Protein AF-A0A504Z0J6-F1 (afdb_monomer_lite)

Structure (mmCIF, N/CA/C/O backbone):
data_AF-A0A504Z0J6-F1
#
_entry.id   AF-A0A504Z0J6-F1
#
loop_
_atom_site.group_PDB
_atom_site.id
_atom_site.type_symbol
_atom_site.label_atom_id
_atom_site.label_alt_id
_atom_site.label_comp_id
_atom_site.label_asym_id
_atom_site.label_entity_id
_atom_site.label_seq_id
_atom_site.pdbx_PDB_ins_code
_atom_site.Cartn_x
_atom_site.Cartn_y
_atom_site.Cartn_z
_atom_site.occupancy
_atom_site.B_iso_or_equiv
_atom_site.auth_seq_id
_atom_site.auth_comp_id
_atom_site.auth_asym_id
_atom_site.auth_atom_id
_atom_site.pdbx_PDB_model_num
ATOM 1 N N . MET A 1 1 ? -22.110 -7.899 -7.635 1.00 46.94 1 MET A N 1
ATOM 2 C CA . MET A 1 1 ? -21.049 -7.060 -7.043 1.00 46.94 1 MET A CA 1
ATOM 3 C C . MET A 1 1 ? -21.346 -5.559 -7.058 1.00 46.94 1 MET A C 1
ATOM 5 O O . MET A 1 1 ? -21.707 -5.068 -6.002 1.00 46.94 1 MET A O 1
ATOM 9 N N . VAL A 1 2 ? -21.293 -4.821 -8.182 1.00 41.28 2 VAL A N 1
ATOM 10 C CA . VAL A 1 2 ? -21.536 -3.347 -8.177 1.00 41.28 2 VAL A CA 1
ATOM 11 C C . VAL A 1 2 ? -22.907 -2.974 -7.594 1.00 41.28 2 VAL A C 1
ATOM 13 O O . VAL A 1 2 ? -23.000 -2.068 -6.773 1.00 41.28 2 VAL A O 1
ATOM 16 N N . LEU A 1 3 ? -23.959 -3.726 -7.943 1.00 42.34 3 LEU A N 1
ATOM 17 C CA . LEU A 1 3 ? -25.307 -3.515 -7.403 1.00 42.34 3 LEU A CA 1
ATOM 18 C C . LEU A 1 3 ? -25.415 -3.825 -5.898 1.00 42.34 3 LEU A C 1
ATOM 20 O O . LEU A 1 3 ? -26.183 -3.174 -5.202 1.00 42.34 3 LEU A O 1
ATOM 24 N N . GLU A 1 4 ? -24.652 -4.798 -5.393 1.00 43.09 4 GLU A N 1
ATOM 25 C CA . GLU A 1 4 ? -24.681 -5.214 -3.980 1.00 43.09 4 GLU A CA 1
ATOM 26 C C . GLU A 1 4 ? -23.915 -4.235 -3.094 1.00 43.09 4 GLU A C 1
ATOM 28 O O . GLU A 1 4 ? -24.411 -3.872 -2.033 1.00 43.09 4 GLU A O 1
ATOM 33 N N . VAL A 1 5 ? -22.760 -3.742 -3.556 1.00 50.00 5 VAL A N 1
ATOM 34 C CA . VAL A 1 5 ? -22.004 -2.674 -2.880 1.00 50.00 5 VAL A CA 1
ATOM 35 C C . VAL A 1 5 ? -22.817 -1.378 -2.875 1.00 50.00 5 VAL A C 1
ATOM 37 O O . VAL A 1 5 ? -22.894 -0.696 -1.858 1.00 50.00 5 VAL A O 1
ATOM 40 N N . MET A 1 6 ? -23.518 -1.079 -3.972 1.00 52.03 6 MET A N 1
ATOM 41 C CA . MET A 1 6 ? -24.478 0.023 -4.033 1.00 52.03 6 MET A CA 1
ATOM 42 C C . MET A 1 6 ? -25.635 -0.133 -3.043 1.00 52.03 6 MET A C 1
ATOM 44 O O . MET A 1 6 ? -25.993 0.834 -2.371 1.00 52.03 6 MET A O 1
ATOM 48 N N . LEU A 1 7 ? -26.215 -1.334 -2.937 1.00 50.41 7 LEU A N 1
ATOM 49 C CA . LEU A 1 7 ? -27.295 -1.608 -1.992 1.00 50.41 7 LEU A CA 1
ATOM 50 C C . LEU A 1 7 ? -26.805 -1.476 -0.546 1.00 50.41 7 LEU A C 1
ATOM 52 O O . LEU A 1 7 ? -27.519 -0.915 0.275 1.00 50.41 7 LEU A O 1
ATOM 56 N N . LEU A 1 8 ? -25.583 -1.935 -0.255 1.00 53.69 8 LEU A N 1
ATOM 57 C CA . LEU A 1 8 ? -24.919 -1.803 1.043 1.00 53.69 8 LEU A CA 1
ATOM 58 C C . LEU A 1 8 ? -24.626 -0.343 1.398 1.00 53.69 8 LEU A C 1
ATOM 60 O O . LEU A 1 8 ? -24.898 0.058 2.523 1.00 53.69 8 LEU A O 1
ATOM 64 N N . LEU A 1 9 ? -24.163 0.478 0.453 1.00 55.56 9 LEU A N 1
ATOM 65 C CA . LEU A 1 9 ? -23.951 1.914 0.676 1.00 55.56 9 LEU A CA 1
ATOM 66 C C . LEU A 1 9 ? -25.277 2.666 0.892 1.00 55.56 9 LEU A C 1
ATOM 68 O O . LEU A 1 9 ? -25.360 3.537 1.762 1.00 55.56 9 LEU A O 1
ATOM 72 N N . LEU A 1 10 ? -26.339 2.293 0.171 1.00 57.19 10 LEU A N 1
ATOM 73 C CA . LEU A 1 10 ? -27.699 2.805 0.388 1.00 57.19 10 LEU A CA 1
ATOM 74 C C . LEU A 1 10 ? -28.276 2.357 1.740 1.00 57.19 10 LEU A C 1
ATOM 76 O O . LEU A 1 10 ? -28.869 3.168 2.449 1.00 57.19 10 LEU A O 1
ATOM 80 N N . LEU A 1 11 ? -28.069 1.098 2.131 1.00 53.59 11 LEU A N 1
ATOM 81 C CA . LEU A 1 11 ? -28.474 0.559 3.431 1.00 53.59 11 LEU A CA 1
ATOM 82 C C . LEU A 1 11 ? -27.697 1.203 4.579 1.00 53.59 11 LEU A C 1
ATOM 84 O O . LEU A 1 11 ? -28.309 1.561 5.580 1.00 53.59 11 LEU A O 1
ATOM 88 N N . CYS A 1 12 ? -26.391 1.430 4.427 1.00 51.53 12 CYS A N 1
ATOM 89 C CA . CYS A 1 12 ? -25.603 2.210 5.376 1.00 51.53 12 CYS A CA 1
ATOM 90 C C . CYS A 1 12 ? -26.176 3.622 5.503 1.00 51.53 12 CYS A C 1
ATOM 92 O O . CYS A 1 12 ? -26.454 4.056 6.614 1.00 51.53 12 CYS A O 1
ATOM 94 N N . SER A 1 13 ? -26.461 4.302 4.391 1.00 53.94 13 SER A N 1
ATOM 95 C CA . SER A 1 13 ? -27.073 5.640 4.406 1.00 53.94 13 SER A CA 1
ATOM 96 C C . SER A 1 13 ? -28.429 5.657 5.137 1.00 53.94 13 SER A C 1
ATOM 98 O O . SER A 1 13 ? -28.703 6.570 5.913 1.00 53.94 13 SER A O 1
ATOM 100 N N . LEU A 1 14 ? -29.259 4.621 4.959 1.00 51.78 14 LEU A N 1
ATOM 101 C CA . LEU A 1 14 ? -30.553 4.460 5.640 1.00 51.78 14 LEU A CA 1
ATOM 102 C C . LEU A 1 14 ? -30.422 4.105 7.132 1.00 51.78 14 LEU A C 1
ATOM 104 O O . LEU A 1 14 ? -31.222 4.568 7.944 1.00 51.78 14 LEU A O 1
ATOM 108 N N . LEU A 1 15 ? -29.419 3.312 7.513 1.00 50.97 15 LEU A N 1
ATOM 109 C CA . LEU A 1 15 ? -29.117 2.994 8.913 1.00 50.97 15 LEU A CA 1
ATOM 110 C C . LEU A 1 15 ? -28.538 4.213 9.648 1.00 50.97 15 LEU A C 1
ATOM 112 O O . LEU A 1 15 ? -28.916 4.472 10.790 1.00 50.97 15 LEU A O 1
ATOM 116 N N . PHE A 1 16 ? -27.706 5.015 8.977 1.00 51.00 16 PHE A N 1
ATOM 117 C CA . PHE A 1 16 ? -27.170 6.269 9.513 1.00 51.00 16 PHE A CA 1
ATOM 118 C C . PHE A 1 16 ? -28.241 7.359 9.666 1.00 51.00 16 PHE A C 1
ATOM 120 O O . PHE A 1 16 ? -28.148 8.151 10.596 1.00 51.00 16 PHE A O 1
ATOM 127 N N . MET A 1 17 ? -29.302 7.360 8.851 1.00 49.50 17 MET A N 1
ATOM 128 C CA . MET A 1 17 ? -30.451 8.270 9.012 1.00 49.50 17 MET A CA 1
ATOM 129 C C . MET A 1 17 ? -31.256 8.032 10.306 1.00 49.50 17 MET A C 1
ATOM 131 O O . MET A 1 17 ? -31.974 8.930 10.741 1.00 49.50 17 MET A O 1
ATOM 135 N N . ASN A 1 18 ? -31.129 6.857 10.938 1.00 50.69 18 ASN A N 1
ATOM 136 C CA . ASN A 1 18 ? -31.775 6.534 12.220 1.00 50.69 18 ASN A CA 1
ATOM 137 C C . ASN A 1 18 ? -30.865 6.751 13.444 1.00 50.69 18 ASN A C 1
ATOM 139 O O . ASN A 1 18 ? -31.337 6.685 14.580 1.00 50.69 18 ASN A O 1
ATOM 143 N N . GLY A 1 19 ? -29.570 7.005 13.235 1.00 49.62 19 GLY A N 1
ATOM 144 C CA . GLY A 1 19 ? -28.595 7.281 14.288 1.00 49.62 19 GLY A CA 1
ATOM 145 C C . GLY A 1 19 ? -28.264 8.769 14.358 1.00 49.62 19 GLY A C 1
ATOM 146 O O . GLY A 1 19 ? -28.179 9.446 13.342 1.00 49.62 19 GLY A O 1
ATOM 147 N N . ASN A 1 20 ? -28.049 9.293 15.562 1.00 47.31 20 ASN A N 1
ATOM 148 C CA . ASN A 1 20 ? -27.801 10.714 15.834 1.00 47.31 20 ASN A CA 1
ATOM 149 C C . ASN A 1 20 ? -26.385 11.184 15.400 1.00 47.31 20 ASN A C 1
ATOM 151 O O . ASN A 1 20 ? -25.705 11.888 16.146 1.00 47.31 20 ASN A O 1
ATOM 155 N N . LEU A 1 21 ? -25.901 10.745 14.231 1.00 49.28 21 LEU A N 1
ATOM 156 C CA . LEU A 1 21 ? -24.624 11.152 13.645 1.00 49.28 21 LEU A CA 1
ATOM 157 C C . LEU A 1 21 ? -24.851 12.294 12.644 1.00 49.28 21 LEU A C 1
ATOM 159 O O . LEU A 1 21 ? -25.801 12.285 11.865 1.00 49.28 21 LEU A O 1
ATOM 163 N N . GLY A 1 22 ? -23.995 13.315 12.724 1.00 51.34 22 GLY A N 1
ATOM 164 C CA . GLY A 1 22 ? -24.209 14.641 12.141 1.00 51.34 22 GLY A CA 1
ATOM 165 C C . GLY A 1 22 ? -24.587 14.651 10.655 1.00 51.34 2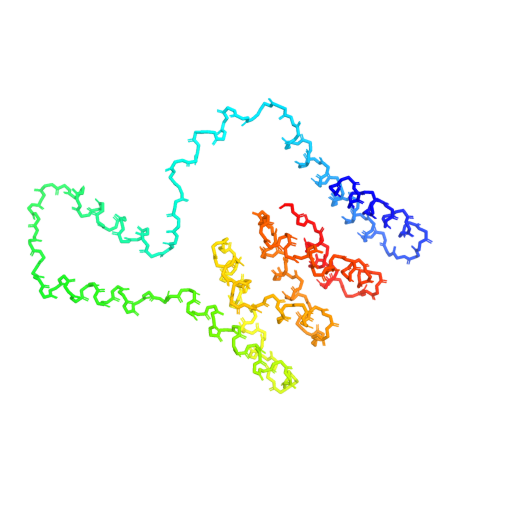2 GLY A C 1
ATOM 166 O O . GLY A 1 22 ? -24.039 13.903 9.847 1.00 51.34 22 GLY A O 1
ATOM 167 N N . ARG A 1 23 ? -25.491 15.576 10.299 1.00 49.53 23 ARG A N 1
ATOM 168 C CA . ARG A 1 23 ? -26.048 15.801 8.947 1.00 49.53 23 ARG A CA 1
ATOM 169 C C . ARG A 1 23 ? -25.007 15.864 7.820 1.00 49.53 23 ARG A C 1
ATOM 171 O O . ARG A 1 23 ? -25.345 15.588 6.674 1.00 49.53 23 ARG A O 1
ATOM 178 N N . GLU A 1 24 ? -23.759 16.201 8.130 1.00 47.31 24 GLU A N 1
ATOM 179 C CA . GLU A 1 24 ? -22.670 16.270 7.153 1.00 47.31 24 GLU A CA 1
ATOM 180 C C . GLU A 1 24 ? -22.235 14.889 6.636 1.00 47.31 24 GLU A C 1
ATOM 182 O O . GLU A 1 24 ? -21.982 14.744 5.443 1.00 47.31 24 GLU A O 1
ATOM 187 N N . ILE A 1 25 ? -22.242 13.847 7.477 1.00 51.97 25 ILE A N 1
ATOM 188 C CA . ILE A 1 25 ? -21.862 12.479 7.068 1.00 51.97 25 ILE A CA 1
ATOM 189 C C . ILE A 1 25 ? -22.911 11.887 6.115 1.00 51.97 25 ILE A C 1
ATOM 191 O O . ILE A 1 25 ? -22.566 11.208 5.147 1.00 51.97 25 ILE A O 1
ATOM 195 N N . ILE A 1 26 ? -24.187 12.206 6.350 1.00 54.16 26 ILE A N 1
ATOM 196 C CA . ILE A 1 26 ? -25.324 11.788 5.516 1.00 54.16 26 ILE A CA 1
ATOM 197 C C . ILE A 1 26 ? -25.245 12.436 4.127 1.00 54.16 26 ILE A C 1
ATOM 199 O O . ILE A 1 26 ? -25.475 11.779 3.114 1.00 54.16 26 ILE A O 1
ATOM 203 N N . LEU A 1 27 ? -24.879 13.719 4.060 1.00 51.41 27 LEU A N 1
ATOM 204 C CA . LEU A 1 27 ? -24.685 14.411 2.786 1.00 51.41 27 LEU A CA 1
ATOM 205 C C . LEU A 1 27 ? -23.524 13.801 1.999 1.00 51.41 27 LEU A C 1
ATOM 207 O O . LEU A 1 27 ? -23.687 13.513 0.817 1.00 51.41 27 LEU A O 1
ATOM 211 N N . VAL A 1 28 ? -22.384 13.543 2.647 1.00 53.16 28 VAL A N 1
ATOM 212 C CA . VAL A 1 28 ? -21.215 12.949 1.980 1.00 53.16 28 VAL A CA 1
ATOM 213 C C . VAL A 1 28 ? -21.541 11.562 1.426 1.00 53.16 28 VAL A C 1
ATOM 215 O O . VAL A 1 28 ? -21.260 11.305 0.260 1.00 53.16 28 VAL A O 1
ATOM 218 N N . THR A 1 29 ? -22.197 10.699 2.206 1.00 54.28 29 THR A N 1
ATOM 219 C CA . THR A 1 29 ? -22.607 9.362 1.737 1.00 54.28 29 THR A CA 1
ATOM 220 C C . THR A 1 29 ? -23.613 9.438 0.590 1.00 54.28 29 THR A C 1
ATOM 222 O O . THR A 1 29 ? -23.411 8.770 -0.422 1.00 54.28 29 THR A O 1
ATOM 225 N N . TYR A 1 30 ? -24.622 10.311 0.676 1.00 54.56 30 TYR A N 1
ATOM 226 C CA . TYR A 1 30 ? -25.619 10.495 -0.383 1.00 54.56 30 TYR A CA 1
ATOM 227 C C . TYR A 1 30 ? -25.001 10.987 -1.702 1.00 54.56 30 TYR A C 1
ATOM 229 O O . TYR A 1 30 ? -25.230 10.384 -2.757 1.00 54.56 30 TYR A O 1
ATOM 237 N N . TYR A 1 31 ? -24.165 12.031 -1.649 1.00 55.50 31 TYR A N 1
ATOM 238 C CA . TYR A 1 31 ? -23.456 12.553 -2.823 1.00 55.50 31 TYR A CA 1
ATOM 239 C C . TYR A 1 31 ? -22.519 11.510 -3.430 1.00 55.50 31 TYR A C 1
ATOM 241 O O . TYR A 1 31 ? -22.452 11.388 -4.653 1.00 55.50 31 TYR A O 1
ATOM 249 N N . PHE A 1 32 ? -21.852 10.717 -2.592 1.00 54.50 32 PHE A N 1
ATOM 250 C CA . PHE A 1 32 ? -20.983 9.642 -3.045 1.00 54.50 32 PHE A CA 1
ATOM 251 C C . PHE A 1 32 ? -21.761 8.553 -3.790 1.00 54.50 32 PHE A C 1
ATOM 253 O O . PHE A 1 32 ? -21.390 8.177 -4.901 1.00 54.50 32 PHE A O 1
ATOM 260 N N . SER A 1 33 ? -22.904 8.118 -3.251 1.00 55.94 33 SER A N 1
ATOM 261 C CA . SER A 1 33 ? -23.781 7.167 -3.942 1.00 55.94 33 SER A CA 1
ATOM 262 C C . SER A 1 33 ? -24.337 7.710 -5.268 1.00 55.94 33 SER A C 1
ATOM 264 O O . SER A 1 33 ? -24.420 6.951 -6.234 1.00 55.94 33 SER A O 1
ATOM 266 N N . LEU A 1 34 ? -24.646 9.011 -5.369 1.00 55.00 34 LEU A N 1
ATOM 267 C CA . LEU A 1 34 ? -25.052 9.638 -6.636 1.00 55.00 34 LEU A CA 1
ATOM 268 C C . LEU A 1 34 ? -23.914 9.697 -7.665 1.00 55.00 34 LEU A C 1
ATOM 270 O O . LEU A 1 34 ? -24.151 9.458 -8.850 1.00 55.00 34 LEU A O 1
ATOM 274 N N . LEU A 1 35 ? -22.685 9.988 -7.234 1.00 53.09 35 LEU A N 1
ATOM 275 C CA . LEU A 1 35 ? -21.521 10.039 -8.121 1.00 53.09 35 LEU A CA 1
ATOM 276 C C . LEU A 1 35 ? -21.194 8.646 -8.683 1.00 53.09 35 LEU A C 1
ATOM 278 O O . LEU A 1 35 ? -20.933 8.486 -9.878 1.00 53.09 35 LEU A O 1
ATOM 282 N N . VAL A 1 36 ? -21.284 7.623 -7.826 1.00 53.88 36 VAL A N 1
ATOM 283 C CA . VAL A 1 36 ? -21.095 6.217 -8.202 1.00 53.88 36 VAL A CA 1
ATOM 284 C C . VAL A 1 36 ? -22.167 5.776 -9.204 1.00 53.88 36 VAL A C 1
ATOM 286 O O . VAL A 1 36 ? -21.804 5.178 -10.220 1.00 53.88 36 VAL A O 1
ATOM 289 N N . LEU A 1 37 ? -23.438 6.145 -8.982 1.00 53.09 37 LEU A N 1
ATOM 290 C CA . LEU A 1 37 ? -24.561 5.912 -9.904 1.00 53.09 37 LEU A CA 1
ATOM 291 C C . LEU A 1 37 ? -24.348 6.555 -11.274 1.00 53.09 37 LEU A C 1
ATOM 293 O O . LEU A 1 37 ? -24.501 5.888 -12.297 1.00 53.09 37 LEU A O 1
ATOM 297 N N . HIS A 1 38 ? -23.969 7.834 -11.297 1.00 50.69 38 HIS A N 1
ATOM 298 C CA . HIS A 1 38 ? -23.754 8.571 -12.540 1.00 50.69 38 HIS A CA 1
ATOM 299 C C . HIS A 1 38 ? -22.614 7.956 -13.365 1.00 50.69 38 HIS A C 1
ATOM 301 O O . HIS A 1 38 ? -22.737 7.764 -14.571 1.00 50.69 38 HIS A O 1
ATOM 307 N N . SER A 1 39 ? -21.532 7.548 -12.703 1.00 47.53 39 SER A N 1
ATOM 308 C CA . SER A 1 39 ? -20.394 6.900 -13.355 1.00 47.53 39 SER A CA 1
ATOM 309 C C . SER A 1 39 ? -20.702 5.457 -13.807 1.00 47.53 39 SER A C 1
ATOM 311 O O . SER A 1 39 ? -20.252 5.049 -14.874 1.00 47.53 39 SER A O 1
ATOM 313 N N . CYS A 1 40 ? -21.534 4.694 -13.082 1.00 45.31 40 CYS A N 1
ATOM 314 C CA . CYS A 1 40 ? -21.978 3.358 -13.518 1.00 45.31 40 CYS A CA 1
ATOM 315 C C . CYS A 1 40 ? -22.961 3.397 -14.705 1.00 45.31 40 CYS A C 1
ATOM 317 O O . CYS A 1 40 ? -22.944 2.494 -15.545 1.00 45.31 40 CYS A O 1
ATOM 319 N N . TYR A 1 41 ? -23.789 4.441 -14.808 1.00 43.28 41 TYR A N 1
ATOM 320 C CA . TYR A 1 41 ? -24.676 4.654 -15.958 1.00 43.28 41 TYR A CA 1
ATOM 321 C C . TYR A 1 41 ? -23.883 4.926 -17.248 1.00 43.28 41 TYR A C 1
ATOM 323 O O . TYR A 1 41 ? -24.229 4.415 -18.310 1.00 43.28 41 TYR A O 1
ATOM 331 N N . ILE A 1 42 ? -22.762 5.649 -17.151 1.00 50.41 42 ILE A N 1
ATOM 332 C CA . ILE A 1 42 ? -21.881 5.929 -18.298 1.00 50.41 42 ILE A CA 1
ATOM 333 C C . ILE A 1 42 ? -21.207 4.649 -18.831 1.00 50.41 42 ILE A C 1
ATOM 335 O O . ILE A 1 42 ? -21.017 4.515 -20.036 1.00 50.41 42 ILE A O 1
ATOM 339 N N . GLN A 1 43 ? -20.898 3.678 -17.967 1.00 45.50 43 GLN A N 1
ATOM 340 C CA . GLN A 1 43 ? -20.192 2.442 -18.343 1.00 45.50 43 GLN A CA 1
ATOM 341 C C . GLN A 1 43 ? -21.093 1.299 -18.843 1.00 45.50 43 GLN A C 1
ATOM 343 O O . GLN A 1 43 ? -20.582 0.324 -19.388 1.00 45.50 43 GLN A O 1
ATOM 348 N N . THR A 1 44 ? -22.417 1.394 -18.681 1.00 43.69 44 THR A N 1
ATOM 349 C CA . THR A 1 44 ? -23.365 0.319 -19.049 1.00 43.69 44 THR A CA 1
ATOM 350 C C . THR A 1 44 ? -24.170 0.594 -20.326 1.00 43.69 44 THR A C 1
ATOM 352 O O . THR A 1 44 ? -24.962 -0.248 -20.749 1.00 43.69 44 THR A O 1
ATOM 355 N N . GLY A 1 45 ? -23.941 1.728 -20.997 1.00 39.22 45 GLY A N 1
ATOM 356 C CA . GLY A 1 45 ? -24.510 2.006 -22.318 1.00 39.22 45 GLY A CA 1
ATOM 357 C C . GLY A 1 45 ? -23.776 1.244 -23.439 1.00 39.22 45 GLY A C 1
ATOM 358 O O . GLY A 1 45 ? -22.552 1.334 -23.523 1.00 39.22 45 GLY A O 1
ATOM 359 N N . PRO A 1 46 ? -24.471 0.546 -24.360 1.00 43.75 46 PRO A N 1
ATOM 360 C CA . PRO A 1 46 ? -23.842 -0.243 -25.428 1.00 43.75 46 PRO A CA 1
ATOM 361 C C . PRO A 1 46 ? -23.284 0.596 -26.599 1.00 43.75 46 PRO A C 1
ATOM 363 O O . PRO A 1 46 ? -23.237 0.131 -27.733 1.00 43.75 46 PRO A O 1
ATOM 366 N N . ILE A 1 47 ? -22.830 1.830 -26.359 1.00 43.97 47 ILE A N 1
ATOM 367 C CA . ILE A 1 47 ? -22.293 2.722 -27.401 1.00 43.97 47 ILE A CA 1
ATOM 368 C C . ILE A 1 47 ? -20.975 3.346 -26.931 1.00 43.97 47 ILE A C 1
ATOM 370 O O . ILE A 1 47 ? -20.841 4.557 -26.833 1.00 43.97 47 ILE A O 1
ATOM 374 N N . LEU A 1 48 ? -19.979 2.520 -26.614 1.00 37.12 48 LEU A N 1
ATOM 375 C CA . LEU A 1 48 ? -18.587 2.991 -26.544 1.00 37.12 48 LEU A CA 1
ATOM 376 C C . LEU A 1 48 ? -17.547 1.944 -26.964 1.00 37.12 48 LEU A C 1
ATOM 378 O O . LEU A 1 48 ? -16.353 2.211 -26.918 1.00 37.12 48 LEU A O 1
ATOM 382 N N . HIS A 1 49 ? -17.978 0.784 -27.470 1.00 37.66 49 HIS A N 1
ATOM 383 C CA . HIS A 1 49 ? -17.064 -0.242 -27.988 1.00 37.66 49 HIS A CA 1
ATOM 384 C C . HIS A 1 49 ? -16.436 0.136 -29.349 1.00 37.66 49 HIS A C 1
ATOM 386 O O . HIS A 1 49 ? -15.531 -0.539 -29.828 1.00 37.66 49 HIS A O 1
ATOM 392 N N . SER A 1 50 ? -16.901 1.227 -29.973 1.00 32.59 50 SER A N 1
ATOM 393 C CA . SER A 1 50 ? -16.318 1.787 -31.202 1.00 32.59 50 SER A CA 1
ATOM 394 C C . SER A 1 50 ? -15.268 2.874 -30.939 1.00 32.59 50 SER A C 1
ATOM 396 O O . SER A 1 50 ? -14.597 3.290 -31.879 1.00 32.59 50 SER A O 1
ATOM 398 N N . LEU A 1 51 ? -15.138 3.363 -29.699 1.00 31.75 51 LEU A N 1
ATOM 399 C CA . LEU A 1 51 ? -14.191 4.430 -29.346 1.00 31.75 51 LEU A CA 1
ATOM 400 C C . LEU A 1 51 ? -13.005 3.922 -28.514 1.00 31.75 51 LEU A C 1
ATOM 402 O O . LEU A 1 51 ? -11.976 4.586 -28.469 1.00 31.75 51 LEU A O 1
ATOM 406 N N . THR A 1 52 ? -13.097 2.727 -27.924 1.00 35.88 52 THR A N 1
ATOM 407 C CA . THR A 1 52 ? -11.994 2.096 -27.177 1.00 35.88 52 THR A CA 1
ATOM 408 C C . THR A 1 52 ? -11.025 1.306 -28.058 1.00 35.88 52 THR A C 1
ATOM 410 O O . THR A 1 52 ? -9.854 1.191 -27.718 1.00 35.88 52 THR A O 1
ATOM 413 N N . SER A 1 53 ? -11.445 0.835 -29.238 1.00 30.83 53 SER A N 1
ATOM 414 C CA . SER A 1 53 ? -10.540 0.160 -30.184 1.00 30.83 53 SER A CA 1
ATOM 415 C C . SER A 1 53 ? -9.570 1.110 -30.897 1.00 30.83 53 SER A C 1
ATOM 417 O O . SER A 1 53 ? -8.709 0.645 -31.637 1.00 30.83 53 SER A O 1
ATOM 419 N N . PHE A 1 54 ? -9.709 2.427 -30.708 1.00 29.95 54 PHE A N 1
ATOM 420 C CA . PHE A 1 54 ? -8.860 3.434 -31.352 1.00 29.95 54 PHE A CA 1
ATOM 421 C C . PHE A 1 54 ? -7.762 3.991 -30.430 1.00 29.95 54 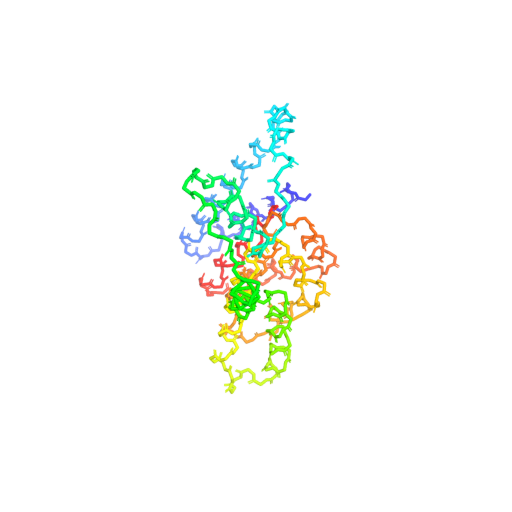PHE A C 1
ATOM 423 O O . PHE A 1 54 ? -6.855 4.661 -30.907 1.00 29.95 54 PHE A O 1
ATOM 430 N N . THR A 1 55 ? -7.797 3.700 -29.126 1.00 34.75 55 THR A N 1
ATOM 431 C CA . THR A 1 55 ? -6.811 4.222 -28.158 1.00 34.75 55 THR A CA 1
ATOM 432 C C . THR A 1 55 ? -5.886 3.154 -27.576 1.00 34.75 55 THR A C 1
ATOM 434 O O . THR A 1 55 ? -5.021 3.468 -26.766 1.00 34.75 55 THR A O 1
ATOM 437 N N . GLN A 1 56 ? -6.025 1.894 -27.998 1.00 32.56 56 GLN A N 1
ATOM 438 C CA . GLN A 1 56 ? -5.356 0.758 -27.357 1.00 32.56 56 GLN A CA 1
ATOM 439 C C . GLN A 1 56 ? -4.089 0.259 -28.074 1.00 32.56 56 GLN A C 1
ATOM 441 O O . GLN A 1 56 ? -3.597 -0.814 -27.734 1.00 32.56 56 GLN A O 1
ATOM 446 N N . SER A 1 57 ? -3.536 1.009 -29.038 1.00 33.22 57 SER A N 1
ATOM 447 C CA . SER A 1 57 ? -2.286 0.608 -29.708 1.00 33.22 57 SER A CA 1
ATOM 448 C C . SER A 1 57 ? -1.004 1.260 -29.185 1.00 33.22 57 SER A C 1
ATOM 450 O O . SER A 1 57 ? 0.055 0.788 -29.574 1.00 33.22 57 SER A O 1
ATOM 452 N N . GLU A 1 58 ? -1.030 2.276 -28.312 1.00 41.25 58 GLU A N 1
ATOM 453 C CA . GLU A 1 58 ? 0.218 2.948 -27.885 1.00 41.25 58 GLU A CA 1
ATOM 454 C C . GLU A 1 58 ? 0.209 3.452 -26.432 1.00 41.25 58 GLU A C 1
ATOM 456 O O . GLU A 1 58 ? 0.400 4.631 -26.159 1.00 41.25 58 GLU A O 1
ATOM 461 N N . MET A 1 59 ? 0.040 2.557 -25.460 1.00 35.03 59 MET A N 1
ATOM 462 C CA . MET A 1 59 ? 0.439 2.863 -24.078 1.00 35.03 59 MET A CA 1
ATOM 463 C C . MET A 1 59 ? 1.073 1.634 -23.434 1.00 35.03 59 MET A C 1
ATOM 465 O O . MET A 1 59 ? 0.477 0.928 -22.627 1.00 35.03 59 MET A O 1
ATOM 469 N N . THR A 1 60 ? 2.307 1.345 -23.847 1.00 34.47 60 THR A N 1
ATOM 470 C CA . THR A 1 60 ? 3.175 0.392 -23.156 1.00 34.47 60 THR A CA 1
ATOM 471 C C . THR A 1 60 ? 4.193 1.142 -22.300 1.00 34.47 60 THR A C 1
ATOM 473 O O . THR A 1 60 ? 5.198 1.618 -22.818 1.00 34.47 60 THR A O 1
ATOM 476 N N . ASN A 1 61 ? 3.942 1.130 -20.992 1.00 36.56 61 ASN A N 1
ATOM 477 C CA . ASN A 1 61 ? 4.898 0.755 -19.949 1.00 36.56 61 ASN A CA 1
ATOM 478 C C . ASN A 1 61 ? 6.176 1.618 -19.766 1.00 36.56 61 ASN A C 1
ATOM 480 O O . ASN A 1 61 ? 7.144 1.537 -20.528 1.00 36.56 61 ASN A O 1
ATOM 484 N N . SER A 1 62 ? 6.191 2.268 -18.594 1.00 39.56 62 SER A N 1
ATOM 485 C CA . SER A 1 62 ? 7.338 2.609 -17.742 1.00 39.56 62 SER A CA 1
ATOM 486 C C . SER A 1 62 ? 8.205 3.821 -18.125 1.00 39.56 62 SER A C 1
ATOM 488 O O . SER A 1 62 ? 9.001 3.791 -19.069 1.00 39.56 62 SER A O 1
ATOM 490 N N . ASN A 1 63 ? 8.145 4.822 -17.236 1.00 51.59 63 ASN A N 1
ATOM 491 C CA . ASN A 1 63 ? 8.815 6.137 -17.139 1.00 51.59 63 ASN A CA 1
ATOM 492 C C . ASN A 1 63 ? 10.363 6.195 -17.270 1.00 51.59 63 ASN A C 1
ATOM 494 O O . ASN A 1 63 ? 10.994 7.176 -16.894 1.00 51.59 63 ASN A O 1
ATOM 498 N N . SER A 1 64 ? 11.007 5.188 -17.857 1.00 46.25 64 SER A N 1
ATOM 499 C CA . SER A 1 64 ? 12.411 5.243 -18.304 1.00 46.25 64 SER A CA 1
ATOM 500 C C . SER A 1 64 ? 12.533 5.120 -19.828 1.00 46.25 64 SER A C 1
ATOM 502 O O . SER A 1 64 ? 13.446 5.684 -20.440 1.00 46.25 64 SER A O 1
ATOM 504 N N . ARG A 1 65 ? 11.587 4.423 -20.478 1.00 50.38 65 ARG A N 1
ATOM 505 C CA . ARG A 1 65 ? 11.585 4.286 -21.940 1.00 50.38 65 ARG A CA 1
ATOM 506 C C . ARG A 1 65 ? 11.175 5.580 -22.620 1.00 50.38 65 ARG A C 1
ATOM 508 O O . ARG A 1 65 ? 11.784 5.891 -23.635 1.00 50.38 65 ARG A O 1
ATOM 515 N N . ASP A 1 66 ? 10.265 6.344 -22.017 1.00 63.28 66 ASP A N 1
ATOM 516 C CA . ASP A 1 66 ? 9.676 7.536 -22.630 1.00 63.28 66 ASP A CA 1
ATOM 517 C C . ASP A 1 66 ? 10.697 8.666 -22.835 1.00 63.28 66 ASP A C 1
ATOM 519 O O . ASP A 1 66 ? 10.879 9.153 -23.946 1.00 63.28 66 ASP A O 1
ATOM 523 N N . LEU A 1 67 ? 11.515 8.995 -21.827 1.00 63.28 67 LEU A N 1
ATOM 524 C CA . LEU A 1 67 ? 12.546 10.028 -21.995 1.00 63.28 67 LEU A CA 1
ATOM 525 C C . LEU A 1 67 ? 13.640 9.599 -22.984 1.00 63.28 67 LEU A C 1
ATOM 527 O O . LEU A 1 67 ? 14.126 10.410 -23.768 1.00 63.28 67 LEU A O 1
ATOM 531 N N . LYS A 1 68 ? 14.026 8.317 -22.983 1.00 61.00 68 LYS A N 1
ATOM 532 C CA . LYS A 1 68 ? 15.043 7.791 -23.904 1.00 61.00 68 LYS A CA 1
ATOM 533 C C . LYS A 1 68 ? 14.526 7.728 -25.342 1.00 61.00 68 LYS A C 1
ATOM 535 O O . LYS A 1 68 ? 15.297 8.006 -26.261 1.00 61.00 68 LYS A O 1
ATOM 540 N N . SER A 1 69 ? 13.255 7.381 -25.550 1.00 62.50 69 SER A N 1
ATOM 541 C CA . SER A 1 69 ? 12.614 7.405 -26.867 1.00 62.50 69 SER A CA 1
ATOM 542 C C . SER A 1 69 ? 12.357 8.824 -27.343 1.00 62.50 69 SER A C 1
ATOM 544 O O . SER A 1 69 ? 12.633 9.099 -28.502 1.00 62.50 69 SER A O 1
ATOM 546 N N . MET A 1 70 ? 11.933 9.741 -26.471 1.00 69.12 70 MET A N 1
ATOM 547 C CA . MET A 1 70 ? 11.792 11.160 -26.803 1.00 69.12 70 MET A CA 1
ATOM 548 C C . MET A 1 70 ? 13.142 11.797 -27.134 1.00 69.12 70 MET A C 1
ATOM 550 O O . MET A 1 70 ? 13.242 12.528 -28.114 1.00 69.12 70 MET A O 1
ATOM 554 N N . LEU A 1 71 ? 14.203 11.485 -26.380 1.00 69.25 71 LEU A N 1
ATOM 555 C CA . LEU A 1 71 ? 15.558 11.955 -26.674 1.00 69.25 71 LEU A CA 1
ATOM 556 C C . LEU A 1 71 ? 16.060 11.376 -28.002 1.00 69.25 71 LEU A C 1
ATOM 558 O O . LEU A 1 71 ? 16.594 12.110 -28.826 1.00 69.25 71 LEU A O 1
ATOM 562 N N . ARG A 1 72 ? 15.853 10.074 -28.244 1.00 62.25 72 ARG A N 1
ATOM 563 C CA . ARG A 1 72 ? 16.173 9.432 -29.527 1.00 62.25 72 ARG A CA 1
ATOM 564 C C . ARG A 1 72 ? 15.406 10.076 -30.681 1.00 62.25 72 ARG A C 1
ATOM 566 O O . ARG A 1 72 ? 16.030 10.447 -31.664 1.00 62.25 72 ARG A O 1
ATOM 573 N N . PHE A 1 73 ? 14.103 10.273 -30.530 1.00 70.69 73 PHE A N 1
ATOM 574 C CA . PHE A 1 73 ? 13.252 10.920 -31.520 1.00 70.69 73 PHE A CA 1
ATOM 575 C C . PHE A 1 73 ? 13.698 12.363 -31.789 1.00 70.69 73 PHE A C 1
ATOM 577 O O . PHE A 1 73 ? 13.820 12.756 -32.944 1.00 70.69 73 PHE A O 1
ATOM 584 N N . ALA A 1 74 ? 14.011 13.139 -30.749 1.00 69.38 74 ALA A N 1
ATOM 585 C CA . ALA A 1 74 ? 14.521 14.501 -30.885 1.00 69.38 74 ALA A CA 1
ATOM 586 C C . ALA A 1 74 ? 15.894 14.546 -31.579 1.00 69.38 74 ALA A C 1
ATOM 588 O O . ALA A 1 74 ? 16.143 15.455 -32.365 1.00 69.38 74 ALA A O 1
ATOM 589 N N . MET A 1 75 ? 16.770 13.564 -31.337 1.00 65.00 75 MET A N 1
ATOM 590 C CA . MET A 1 75 ? 18.035 13.427 -32.071 1.00 65.00 75 MET A CA 1
ATOM 591 C C . MET A 1 75 ? 17.798 13.073 -33.546 1.00 65.00 75 MET A C 1
ATOM 593 O O . MET A 1 75 ? 18.394 13.689 -34.424 1.00 65.00 75 MET A O 1
ATOM 597 N N . GLU A 1 76 ? 16.916 12.109 -33.819 1.00 64.06 76 GLU A N 1
ATOM 598 C CA . GLU A 1 76 ? 16.584 11.631 -35.170 1.00 64.06 76 GLU A CA 1
ATOM 599 C C . GLU A 1 76 ? 15.847 12.685 -36.017 1.00 64.06 76 GLU A C 1
ATOM 601 O O . GLU A 1 76 ? 15.986 12.683 -37.236 1.00 64.06 76 GLU A O 1
ATOM 606 N N . ASN A 1 77 ? 15.109 13.605 -35.382 1.00 66.62 77 ASN A N 1
ATOM 607 C CA . ASN A 1 77 ? 14.320 14.658 -36.036 1.00 66.62 77 ASN A CA 1
ATOM 608 C C . ASN A 1 77 ? 14.906 16.070 -35.842 1.00 66.62 77 ASN A C 1
ATOM 610 O O . ASN A 1 77 ? 14.222 17.062 -36.088 1.00 66.62 77 ASN A O 1
ATOM 614 N N . SER A 1 78 ? 16.158 16.184 -35.388 1.00 65.19 78 SER A N 1
ATOM 615 C CA . SER A 1 78 ? 16.849 17.475 -35.341 1.00 65.19 78 SER A CA 1
ATOM 616 C C . SER A 1 78 ? 17.205 17.927 -36.764 1.00 65.19 78 SER A C 1
ATOM 618 O O . SER A 1 78 ? 17.823 17.184 -37.527 1.00 65.19 78 SER A O 1
ATOM 620 N N . ASP A 1 79 ? 16.763 19.131 -37.144 1.00 53.66 79 ASP A N 1
ATOM 621 C CA . ASP A 1 79 ? 16.978 19.696 -38.479 1.00 53.66 79 ASP A CA 1
ATOM 622 C C . ASP A 1 79 ? 18.468 19.726 -38.859 1.00 53.66 79 ASP A C 1
ATOM 624 O O . ASP A 1 79 ? 19.336 19.947 -38.018 1.00 53.66 79 ASP A O 1
ATOM 628 N N . ASN A 1 80 ? 18.731 19.540 -40.159 1.00 51.91 80 ASN A N 1
ATOM 629 C CA . ASN A 1 80 ? 20.003 19.285 -40.862 1.00 51.91 80 ASN A CA 1
ATOM 630 C C . ASN A 1 80 ? 21.200 20.249 -40.630 1.00 51.91 80 ASN A C 1
ATOM 632 O O . ASN A 1 80 ? 22.088 20.355 -41.485 1.00 51.91 80 ASN A O 1
ATOM 636 N N . THR A 1 81 ? 21.320 20.942 -39.499 1.00 55.75 81 THR A N 1
ATOM 637 C CA . THR A 1 81 ? 22.627 21.395 -39.019 1.00 55.75 81 THR A CA 1
ATOM 638 C C . THR A 1 81 ? 23.425 20.154 -38.651 1.00 55.75 81 THR A C 1
ATOM 640 O O . THR A 1 81 ? 23.191 19.586 -37.592 1.00 55.75 81 THR A O 1
ATOM 643 N N . LYS A 1 82 ? 24.280 19.707 -39.586 1.00 53.53 82 LYS A N 1
ATOM 644 C CA . LYS A 1 82 ? 25.205 18.558 -39.505 1.00 53.53 82 LYS A CA 1
ATOM 645 C C . LYS A 1 82 ? 25.211 17.897 -38.119 1.00 53.53 82 LYS A C 1
ATOM 647 O O . LYS A 1 82 ? 25.712 18.545 -37.194 1.00 53.53 82 LYS A O 1
ATOM 652 N N . PRO A 1 83 ? 24.726 16.646 -37.980 1.00 52.19 83 PRO A N 1
ATOM 653 C CA . PRO A 1 83 ? 24.848 15.906 -36.735 1.00 52.19 83 PRO A CA 1
ATOM 654 C C . PRO A 1 83 ? 26.298 16.019 -36.287 1.00 52.19 83 PRO A C 1
ATOM 656 O O . PRO A 1 83 ? 27.206 15.573 -36.988 1.00 52.19 83 PRO A O 1
ATOM 659 N N . THR A 1 84 ? 26.541 16.723 -35.184 1.00 58.78 84 THR A N 1
ATOM 660 C CA . THR A 1 84 ? 27.860 16.655 -34.570 1.00 58.78 84 THR A CA 1
ATOM 661 C C . THR A 1 84 ? 27.943 15.222 -34.096 1.00 58.78 84 THR A C 1
ATOM 663 O O . THR A 1 84 ? 27.154 14.840 -33.232 1.00 58.78 84 THR A O 1
ATOM 666 N N . GLU A 1 85 ? 28.788 14.411 -34.737 1.00 58.59 85 GLU A N 1
ATOM 667 C CA . GLU A 1 85 ? 29.037 13.047 -34.288 1.00 58.59 85 GLU A CA 1
ATOM 668 C C . GLU A 1 85 ? 29.348 13.137 -32.797 1.00 58.59 85 GLU A C 1
ATOM 670 O O . GLU A 1 85 ? 30.319 13.774 -32.377 1.00 58.59 85 GLU A O 1
ATOM 675 N N . LEU A 1 86 ? 28.431 12.610 -31.984 1.00 60.12 86 LEU A N 1
ATOM 676 C CA . LEU A 1 86 ? 28.652 12.495 -30.560 1.00 60.12 86 LEU A CA 1
ATOM 677 C C . LEU A 1 86 ? 29.826 11.545 -30.424 1.00 60.12 86 LEU A C 1
ATOM 679 O O . LEU A 1 86 ? 29.703 10.356 -30.716 1.00 60.12 86 LEU A O 1
ATOM 683 N N . ASP A 1 87 ? 30.962 12.106 -30.024 1.00 75.81 87 ASP A N 1
ATOM 684 C CA . ASP A 1 87 ? 32.136 11.328 -29.685 1.00 75.81 87 ASP A CA 1
ATOM 685 C C . ASP A 1 87 ? 31.712 10.163 -28.761 1.00 75.81 87 ASP A C 1
ATOM 687 O O . ASP A 1 87 ? 30.930 10.381 -27.822 1.00 75.81 87 ASP A O 1
ATOM 691 N N . PRO A 1 88 ? 32.132 8.918 -29.051 1.00 74.94 88 PRO A N 1
ATOM 692 C CA . PRO A 1 88 ? 31.663 7.736 -28.334 1.00 74.94 88 PRO A CA 1
ATOM 693 C C . PRO A 1 88 ? 31.888 7.819 -26.821 1.00 74.94 88 PRO A C 1
ATOM 695 O O . PRO A 1 88 ? 31.068 7.294 -26.066 1.00 74.94 88 PRO A O 1
ATOM 698 N N . GLU A 1 89 ? 32.929 8.522 -26.365 1.00 75.75 89 GLU A N 1
ATOM 699 C CA . GLU A 1 89 ? 33.176 8.763 -24.941 1.00 75.75 89 GLU A CA 1
ATOM 700 C C . GLU A 1 89 ? 32.085 9.659 -24.340 1.00 75.75 89 GLU A C 1
ATOM 702 O O . GLU A 1 89 ? 31.508 9.353 -23.295 1.00 75.75 89 GLU A O 1
ATOM 707 N N . ARG A 1 90 ? 31.709 10.728 -25.049 1.00 74.69 90 ARG A N 1
ATOM 708 C CA . ARG A 1 90 ? 30.652 11.658 -24.629 1.00 74.69 90 ARG A CA 1
ATOM 709 C C . ARG A 1 90 ? 29.260 11.022 -24.645 1.00 74.69 90 ARG A C 1
ATOM 711 O O . ARG A 1 90 ? 28.445 11.321 -23.771 1.00 74.69 90 ARG A O 1
ATOM 718 N N . ALA A 1 91 ? 28.990 10.126 -25.595 1.00 76.94 91 ALA A N 1
ATOM 719 C CA . ALA A 1 91 ? 27.753 9.346 -25.637 1.00 76.94 91 ALA A CA 1
ATOM 720 C C . ALA A 1 91 ? 27.661 8.349 -24.469 1.00 76.94 91 ALA A C 1
ATOM 722 O O . ALA A 1 91 ? 26.607 8.241 -23.838 1.00 76.94 91 ALA A O 1
ATOM 723 N N . GLN A 1 92 ? 28.758 7.653 -24.149 1.00 79.00 92 GLN A N 1
ATOM 724 C CA . GLN A 1 92 ? 28.825 6.753 -22.994 1.00 79.00 92 GLN A CA 1
ATOM 725 C C . GLN A 1 92 ? 28.693 7.514 -21.676 1.00 79.00 92 GLN A C 1
ATOM 727 O O . GLN A 1 92 ? 27.930 7.089 -20.811 1.00 79.00 92 GLN A O 1
ATOM 732 N N . TRP A 1 93 ? 29.358 8.663 -21.541 1.00 84.94 93 TRP A N 1
ATOM 733 C CA . TRP A 1 93 ? 29.211 9.533 -20.377 1.00 84.94 93 TRP A CA 1
ATOM 734 C C . TRP A 1 93 ? 27.760 9.987 -20.191 1.00 84.94 93 TRP A C 1
ATOM 736 O O . TRP A 1 93 ? 27.230 9.878 -19.089 1.00 84.94 93 TRP A O 1
ATOM 746 N N . LEU A 1 94 ? 27.086 10.433 -21.258 1.00 77.50 94 LEU A N 1
ATOM 747 C CA . LEU A 1 94 ? 25.691 10.870 -21.175 1.00 77.50 94 LEU A CA 1
ATOM 748 C C . LEU A 1 94 ? 24.754 9.709 -20.820 1.00 77.50 94 LEU A C 1
ATOM 750 O O . LEU A 1 94 ? 23.862 9.878 -19.994 1.00 77.50 94 LEU A O 1
ATOM 754 N N . GLN A 1 95 ? 24.961 8.521 -21.397 1.00 76.06 95 GLN A N 1
ATOM 755 C CA . GLN A 1 95 ? 24.185 7.330 -21.039 1.00 76.06 95 GLN A CA 1
ATOM 756 C C . GLN A 1 95 ? 24.406 6.919 -19.581 1.00 76.06 95 GLN A C 1
ATOM 758 O O . GLN A 1 95 ? 23.439 6.593 -18.899 1.00 76.06 95 GLN A O 1
ATOM 763 N N . ALA A 1 96 ? 25.647 6.972 -19.094 1.00 77.31 96 ALA A N 1
ATOM 764 C CA . ALA A 1 96 ? 25.973 6.691 -17.701 1.00 77.31 96 ALA A CA 1
ATOM 765 C C . ALA A 1 96 ? 25.362 7.736 -16.758 1.00 77.31 96 ALA A C 1
ATOM 767 O O . ALA A 1 96 ? 24.779 7.364 -15.745 1.00 77.31 96 ALA A O 1
ATOM 768 N N . ALA A 1 97 ? 25.421 9.022 -17.113 1.00 77.38 97 ALA A N 1
ATOM 769 C CA . ALA A 1 97 ? 24.815 10.104 -16.344 1.00 77.38 97 ALA A CA 1
ATOM 770 C C . ALA A 1 97 ? 23.287 9.949 -16.268 1.00 77.38 97 ALA A C 1
ATOM 772 O O . ALA A 1 97 ? 22.729 9.987 -15.174 1.00 77.38 97 ALA A O 1
ATOM 773 N N . LEU A 1 98 ? 22.619 9.686 -17.398 1.00 72.69 98 LEU A N 1
ATOM 774 C CA . LEU A 1 98 ? 21.172 9.451 -17.453 1.00 72.69 98 LEU A CA 1
ATOM 775 C C . LEU A 1 98 ? 20.760 8.203 -16.661 1.00 72.69 98 LEU A C 1
ATOM 777 O O . LEU A 1 98 ? 19.791 8.258 -15.913 1.00 72.69 98 LEU A O 1
ATOM 781 N N . ALA A 1 99 ? 21.508 7.103 -16.782 1.00 69.56 99 ALA A N 1
ATOM 782 C CA . ALA A 1 99 ? 21.243 5.881 -16.023 1.00 69.56 99 ALA A CA 1
ATOM 783 C C . ALA A 1 99 ? 21.498 6.062 -14.518 1.00 69.56 99 ALA A C 1
ATOM 785 O O . ALA A 1 99 ? 20.746 5.538 -13.705 1.00 69.56 99 ALA A O 1
ATOM 786 N N . SER A 1 100 ? 22.527 6.827 -14.135 1.00 65.81 100 SER A N 1
ATOM 787 C CA . SER A 1 100 ? 22.810 7.154 -12.730 1.00 65.81 100 SER A CA 1
ATOM 788 C C . SER A 1 100 ? 21.787 8.112 -12.117 1.00 65.81 100 SER A C 1
ATOM 790 O O . SER A 1 100 ? 21.618 8.127 -10.903 1.00 65.81 100 SER A O 1
ATOM 792 N N . ALA A 1 101 ? 21.108 8.903 -12.953 1.00 63.69 101 ALA A N 1
ATOM 793 C CA . ALA A 1 101 ? 20.071 9.837 -12.535 1.00 63.69 101 ALA A CA 1
ATOM 794 C C . ALA A 1 101 ? 18.673 9.197 -12.476 1.00 63.69 101 ALA A C 1
ATOM 796 O O . ALA A 1 101 ? 17.783 9.761 -11.844 1.00 63.69 101 ALA A O 1
ATOM 797 N N . SER A 1 102 ? 18.457 8.040 -13.116 1.00 65.25 102 SER A N 1
ATOM 798 C CA . SER A 1 102 ? 17.182 7.322 -13.057 1.00 65.25 102 SER A CA 1
ATOM 799 C C . SER A 1 102 ? 17.163 6.343 -11.884 1.00 65.25 102 SER A C 1
ATOM 801 O O . SER A 1 102 ? 17.868 5.334 -11.904 1.00 65.25 102 SER A O 1
ATOM 803 N N . VAL A 1 103 ? 16.335 6.618 -10.879 1.00 74.12 103 VAL A N 1
ATOM 804 C CA . VAL A 1 103 ? 16.007 5.645 -9.830 1.00 74.12 103 VAL A CA 1
ATOM 805 C C . VAL A 1 103 ? 15.068 4.601 -10.430 1.00 74.12 103 VAL A C 1
ATOM 807 O O . VAL A 1 103 ? 14.105 4.966 -11.098 1.00 74.12 103 VAL A O 1
ATOM 810 N N . ASP A 1 104 ? 15.360 3.314 -10.225 1.00 88.25 104 ASP A N 1
ATOM 811 C CA . ASP A 1 104 ? 14.459 2.219 -10.603 1.00 88.25 104 ASP A CA 1
ATOM 812 C C . ASP A 1 104 ? 13.263 2.200 -9.632 1.00 88.25 104 ASP A C 1
ATOM 814 O O . ASP A 1 104 ? 13.446 1.825 -8.467 1.00 88.25 104 ASP A O 1
ATOM 818 N N . PRO A 1 105 ? 12.047 2.575 -10.074 1.00 91.62 105 PRO A N 1
ATOM 819 C CA . PRO A 1 105 ? 10.896 2.690 -9.182 1.00 91.62 105 PRO A CA 1
ATOM 820 C C . PRO A 1 105 ? 10.460 1.345 -8.596 1.00 91.62 105 PRO A C 1
ATOM 822 O O . PRO A 1 105 ? 9.961 1.293 -7.478 1.00 91.62 105 PRO A O 1
ATOM 825 N N . THR A 1 106 ? 10.684 0.236 -9.313 1.00 93.31 106 THR A N 1
ATOM 826 C CA . THR A 1 106 ? 10.346 -1.107 -8.811 1.00 93.31 106 THR A CA 1
ATOM 827 C C . THR A 1 106 ? 11.308 -1.518 -7.701 1.00 93.31 106 THR A C 1
ATOM 829 O O . THR A 1 106 ? 10.914 -2.140 -6.711 1.00 93.31 106 THR A O 1
ATOM 832 N N . LYS A 1 107 ? 12.588 -1.157 -7.848 1.00 94.25 107 LYS A N 1
ATOM 833 C CA . LYS A 1 107 ? 13.597 -1.382 -6.812 1.00 94.25 107 LYS A CA 1
ATOM 834 C C . LYS A 1 107 ? 13.300 -0.545 -5.569 1.00 94.25 107 LYS A C 1
ATOM 836 O O . LYS A 1 107 ? 13.332 -1.104 -4.478 1.00 94.25 107 LYS A O 1
ATOM 841 N N . GLN A 1 108 ? 12.970 0.734 -5.751 1.00 95.44 108 GLN A N 1
ATOM 842 C CA . GLN A 1 108 ? 12.576 1.630 -4.662 1.00 95.44 108 GLN A CA 1
ATOM 843 C C . GLN A 1 108 ? 11.359 1.070 -3.913 1.00 95.44 108 GLN A C 1
ATOM 845 O O . GLN A 1 108 ? 11.445 0.807 -2.720 1.00 95.44 108 GLN A O 1
ATOM 850 N N . LEU A 1 109 ? 10.296 0.709 -4.641 1.00 97.75 109 LEU A N 1
ATOM 851 C CA . LEU A 1 109 ? 9.092 0.100 -4.072 1.00 97.75 109 LEU A CA 1
ATOM 852 C C . LEU A 1 109 ? 9.402 -1.145 -3.227 1.00 97.75 109 LEU A C 1
ATOM 854 O O . LEU A 1 109 ? 8.849 -1.331 -2.145 1.00 97.75 109 LEU A O 1
ATOM 858 N N . LYS A 1 110 ? 10.301 -2.011 -3.707 1.00 97.62 110 LYS A N 1
ATOM 859 C CA . LYS A 1 110 ? 10.728 -3.206 -2.969 1.00 97.62 110 LYS A CA 1
ATOM 860 C C . LYS A 1 110 ? 11.500 -2.860 -1.694 1.00 97.62 110 LYS A C 1
ATOM 862 O O . LYS A 1 110 ? 11.323 -3.538 -0.683 1.00 97.62 110 LYS A O 1
ATOM 867 N N . GLU A 1 111 ? 12.382 -1.868 -1.754 1.00 97.50 111 GLU A N 1
ATOM 868 C CA . GLU A 1 111 ? 13.136 -1.393 -0.592 1.00 97.50 111 GLU A CA 1
ATOM 869 C C . GLU A 1 111 ? 12.189 -0.809 0.464 1.00 97.50 111 GLU A C 1
ATOM 871 O O . GLU A 1 111 ? 12.285 -1.185 1.633 1.00 97.50 111 GLU A O 1
ATOM 876 N N . ASP A 1 112 ? 11.206 -0.010 0.052 1.00 97.88 112 ASP A N 1
ATOM 877 C CA . ASP A 1 112 ? 10.223 0.600 0.951 1.00 97.88 112 ASP A CA 1
ATOM 878 C C . ASP A 1 112 ? 9.305 -0.426 1.622 1.00 97.88 112 ASP A C 1
ATOM 880 O O . ASP A 1 112 ? 9.078 -0.355 2.832 1.00 97.88 112 ASP A O 1
ATOM 884 N N . ILE A 1 113 ? 8.831 -1.431 0.872 1.00 98.06 113 ILE A N 1
ATOM 885 C CA . ILE A 1 113 ? 8.082 -2.570 1.432 1.00 98.06 113 ILE A CA 1
ATOM 886 C C . ILE A 1 113 ? 8.910 -3.250 2.532 1.00 98.06 113 ILE A C 1
ATOM 888 O O . ILE A 1 113 ? 8.398 -3.488 3.625 1.00 98.06 113 ILE A O 1
ATOM 892 N N . GLY A 1 114 ? 10.199 -3.502 2.278 1.00 97.62 114 GLY A N 1
ATOM 893 C CA . GLY A 1 114 ? 11.097 -4.111 3.262 1.00 97.62 114 GLY A CA 1
ATOM 894 C C . GLY A 1 114 ? 11.304 -3.245 4.509 1.00 97.62 114 GLY A C 1
ATOM 895 O O . GLY A 1 114 ? 11.334 -3.763 5.625 1.00 97.62 114 GLY A O 1
ATOM 896 N N . ILE A 1 115 ? 11.395 -1.921 4.343 1.00 96.81 115 ILE A N 1
ATOM 897 C CA . ILE A 1 115 ? 11.508 -0.988 5.471 1.00 96.81 115 ILE A CA 1
ATOM 898 C C . ILE A 1 115 ? 10.222 -0.988 6.307 1.00 96.81 115 ILE A C 1
ATOM 900 O O . ILE A 1 115 ? 10.308 -0.999 7.537 1.00 96.81 115 ILE A O 1
ATOM 904 N N . LEU A 1 116 ? 9.037 -1.002 5.685 1.00 95.88 116 LEU A N 1
ATOM 905 C CA . LEU A 1 116 ? 7.780 -1.119 6.430 1.00 95.88 116 LEU A CA 1
ATOM 906 C C . LEU A 1 116 ? 7.727 -2.421 7.234 1.00 95.88 116 LEU A C 1
ATOM 908 O O . LEU A 1 116 ? 7.398 -2.384 8.416 1.00 95.88 116 LEU A O 1
ATOM 912 N N . GLU A 1 117 ? 8.095 -3.546 6.621 1.00 95.50 117 GLU A N 1
ATOM 913 C CA . GLU A 1 117 ? 8.155 -4.861 7.270 1.00 95.50 117 GLU A CA 1
ATOM 914 C C . GLU A 1 117 ? 9.055 -4.860 8.516 1.00 95.50 117 GLU A C 1
ATOM 916 O O . GLU A 1 117 ? 8.687 -5.396 9.562 1.00 95.50 117 GLU A O 1
ATOM 921 N N . GLU A 1 118 ? 10.225 -4.224 8.429 1.00 95.50 118 GLU A N 1
ATOM 922 C CA . GLU A 1 118 ? 11.182 -4.156 9.536 1.00 95.50 118 GLU A CA 1
ATOM 923 C C . GLU A 1 118 ? 10.718 -3.223 10.665 1.00 95.50 118 GLU A C 1
ATOM 925 O O . GLU A 1 118 ? 10.924 -3.511 11.851 1.00 95.50 118 GLU A O 1
ATOM 930 N N . LEU A 1 119 ? 10.132 -2.078 10.309 1.00 94.62 119 LEU A N 1
ATOM 931 C CA . LEU A 1 119 ? 9.856 -0.998 11.255 1.00 94.62 119 LEU A CA 1
ATOM 932 C C . LEU A 1 119 ? 8.467 -1.070 11.884 1.00 94.62 119 LEU A C 1
ATOM 934 O O . LEU A 1 119 ? 8.285 -0.534 12.978 1.00 94.62 119 LEU A O 1
ATOM 938 N N . LEU A 1 120 ? 7.500 -1.741 11.253 1.00 93.19 120 LEU A N 1
ATOM 939 C CA . LEU A 1 120 ? 6.133 -1.834 11.766 1.00 93.19 120 LEU A CA 1
ATOM 940 C C . LEU A 1 120 ? 6.048 -2.411 13.197 1.00 93.19 120 LEU A C 1
ATOM 942 O O . LEU A 1 120 ? 5.317 -1.841 14.009 1.00 93.19 120 LEU A O 1
ATOM 946 N N . PRO A 1 121 ? 6.836 -3.436 13.593 1.00 91.81 121 PRO A N 1
ATOM 947 C CA . PRO A 1 121 ? 6.866 -3.912 14.981 1.00 91.81 121 PRO A CA 1
ATOM 948 C C . PRO A 1 121 ? 7.402 -2.891 16.000 1.00 91.81 121 PRO A C 1
ATOM 950 O O . PRO A 1 121 ? 7.203 -3.067 17.200 1.00 91.81 121 PRO A O 1
ATOM 953 N N . LYS A 1 122 ? 8.100 -1.844 15.542 1.00 92.25 122 LYS A N 1
ATOM 954 C CA . LYS A 1 122 ? 8.715 -0.779 16.356 1.00 92.25 122 LYS A CA 1
ATOM 955 C C . LYS A 1 122 ? 8.094 0.589 16.053 1.00 92.25 122 LYS A C 1
ATOM 957 O O . LYS A 1 122 ? 8.771 1.616 16.132 1.00 92.25 122 LYS A O 1
ATOM 962 N N . ALA A 1 123 ? 6.816 0.603 15.673 1.00 88.62 123 ALA A N 1
ATOM 963 C CA . ALA A 1 123 ? 6.178 1.780 15.096 1.00 88.62 123 ALA A CA 1
ATOM 964 C C . ALA A 1 123 ? 6.236 3.038 15.975 1.00 88.62 123 ALA A C 1
ATOM 966 O O . ALA A 1 123 ? 6.414 4.133 15.444 1.00 88.62 123 ALA A O 1
ATOM 967 N N . ASP A 1 124 ? 6.152 2.888 17.298 1.00 86.94 124 ASP A N 1
ATOM 968 C CA . ASP A 1 124 ? 6.165 4.020 18.231 1.00 86.94 124 ASP A CA 1
ATOM 969 C C . ASP A 1 124 ? 7.517 4.757 18.266 1.00 86.94 124 ASP A C 1
ATOM 971 O O . ASP A 1 124 ? 7.561 5.958 18.524 1.00 86.94 124 ASP A O 1
ATOM 975 N N . GLU A 1 125 ? 8.625 4.071 17.968 1.00 91.75 125 GLU A N 1
ATOM 976 C CA . GLU A 1 125 ? 9.972 4.660 17.971 1.00 91.75 125 GLU A CA 1
ATOM 977 C C . GLU A 1 125 ? 10.352 5.286 16.621 1.00 91.75 125 GLU A C 1
ATOM 979 O O . GLU A 1 125 ? 11.279 6.090 16.547 1.00 91.75 125 GLU A O 1
ATOM 984 N N . GLN A 1 126 ? 9.670 4.894 15.541 1.00 93.12 126 GLN A N 1
ATOM 985 C CA . GLN A 1 126 ? 10.050 5.201 14.155 1.00 93.12 126 GLN A CA 1
ATOM 986 C C . GLN A 1 126 ? 8.894 5.818 13.355 1.00 93.12 126 GLN A C 1
ATOM 988 O O . GLN A 1 126 ? 8.847 5.696 12.130 1.00 93.12 126 GLN A O 1
ATOM 993 N N . ALA A 1 127 ? 7.961 6.488 14.037 1.00 94.19 127 ALA A N 1
ATOM 994 C CA . ALA A 1 127 ? 6.729 7.002 13.442 1.00 94.19 127 ALA A CA 1
ATOM 995 C C . ALA A 1 127 ? 6.975 7.895 12.214 1.00 94.19 127 ALA A C 1
ATOM 997 O O . ALA A 1 127 ? 6.374 7.670 11.168 1.00 94.19 127 ALA A O 1
ATOM 998 N N . GLU A 1 128 ? 7.901 8.857 12.303 1.00 95.25 128 GLU A N 1
ATOM 999 C CA . GLU A 1 128 ? 8.226 9.763 11.188 1.00 95.25 128 GLU A CA 1
ATOM 1000 C C . GLU A 1 128 ? 8.758 9.009 9.964 1.00 95.25 128 GLU A C 1
ATOM 1002 O O . GLU A 1 128 ? 8.362 9.289 8.833 1.00 95.25 128 GLU A O 1
ATOM 1007 N N . LYS A 1 129 ? 9.619 8.010 10.188 1.00 96.31 129 LYS A N 1
ATOM 1008 C CA . LYS A 1 129 ? 10.194 7.203 9.110 1.00 96.31 129 LYS A CA 1
ATOM 1009 C C . LYS A 1 129 ? 9.138 6.316 8.453 1.00 96.31 129 LYS A C 1
ATOM 1011 O O . LYS A 1 129 ? 9.119 6.215 7.234 1.00 96.31 129 LYS A O 1
ATOM 1016 N N . LEU A 1 130 ? 8.245 5.712 9.237 1.00 97.12 130 LEU A N 1
ATOM 1017 C CA . LEU A 1 130 ? 7.132 4.919 8.707 1.00 97.12 130 LEU A CA 1
ATOM 1018 C C . LEU A 1 130 ? 6.174 5.760 7.860 1.00 97.12 130 LEU A C 1
ATOM 1020 O O . LEU A 1 130 ? 5.773 5.313 6.789 1.00 97.12 130 LEU A O 1
ATOM 1024 N N . VAL A 1 131 ? 5.833 6.969 8.317 1.00 97.19 131 VAL A N 1
ATOM 1025 C CA . VAL A 1 131 ? 4.983 7.898 7.555 1.00 97.19 131 VAL A CA 1
ATOM 1026 C C . VAL A 1 131 ? 5.639 8.247 6.221 1.00 97.19 131 VAL A C 1
ATOM 1028 O O . VAL A 1 131 ? 4.979 8.144 5.193 1.00 97.19 131 VAL A O 1
ATOM 1031 N N . ALA A 1 132 ? 6.932 8.590 6.232 1.00 97.69 132 ALA A N 1
ATOM 1032 C CA . ALA A 1 132 ? 7.667 8.956 5.024 1.00 97.69 132 ALA A CA 1
ATOM 1033 C C . ALA A 1 132 ? 7.766 7.801 4.014 1.00 97.69 132 ALA A C 1
ATOM 1035 O O . ALA A 1 132 ? 7.557 8.008 2.824 1.00 97.69 132 ALA A O 1
ATOM 1036 N N . VAL A 1 133 ? 8.044 6.582 4.484 1.00 98.06 133 VAL A N 1
ATOM 1037 C CA . VAL A 1 133 ? 8.118 5.391 3.619 1.00 98.06 133 VAL A CA 1
ATOM 1038 C C . VAL A 1 133 ? 6.746 5.064 3.029 1.00 98.06 133 VAL A C 1
ATOM 1040 O O . VAL A 1 133 ? 6.635 4.742 1.851 1.00 98.06 133 VAL A O 1
ATOM 1043 N N . LEU A 1 134 ? 5.677 5.174 3.823 1.00 98.06 134 LEU A N 1
ATOM 1044 C CA . LEU A 1 134 ? 4.325 4.934 3.323 1.00 98.06 134 LEU A CA 1
ATOM 1045 C C . LEU A 1 134 ? 3.876 6.010 2.317 1.00 98.06 134 LEU A C 1
ATOM 1047 O O . LEU A 1 134 ? 3.165 5.679 1.371 1.00 98.06 134 LEU A O 1
ATOM 1051 N N . ASP A 1 135 ? 4.314 7.263 2.484 1.00 98.25 135 ASP A N 1
ATOM 1052 C CA . ASP A 1 135 ? 4.112 8.335 1.498 1.00 98.25 135 ASP A CA 1
ATOM 1053 C C . ASP A 1 135 ? 4.852 8.063 0.178 1.00 98.25 135 ASP A C 1
ATOM 1055 O O . ASP A 1 135 ? 4.298 8.326 -0.890 1.00 98.25 135 ASP A O 1
ATOM 1059 N N . ASP A 1 136 ? 6.060 7.493 0.225 1.00 97.81 136 ASP A N 1
ATOM 1060 C CA . ASP A 1 136 ? 6.801 7.124 -0.990 1.00 97.81 136 ASP A CA 1
ATOM 1061 C C . ASP A 1 136 ? 6.098 5.985 -1.745 1.00 97.81 136 ASP A C 1
ATOM 1063 O O . ASP A 1 136 ? 5.828 6.086 -2.942 1.00 97.81 136 ASP A O 1
ATOM 1067 N N . ILE A 1 137 ? 5.652 4.945 -1.031 1.00 98.38 137 ILE A N 1
ATOM 1068 C CA . ILE A 1 137 ? 4.848 3.865 -1.629 1.00 98.38 137 ILE A CA 1
ATOM 1069 C C . ILE A 1 137 ? 3.549 4.414 -2.228 1.00 98.38 137 ILE A C 1
ATOM 1071 O O . ILE A 1 137 ? 3.147 3.991 -3.313 1.00 98.38 137 ILE A O 1
ATOM 1075 N N . LEU A 1 138 ? 2.882 5.352 -1.551 1.00 98.25 138 LEU A N 1
ATOM 1076 C CA . LEU A 1 138 ? 1.686 6.009 -2.078 1.00 98.25 138 LEU A CA 1
ATOM 1077 C C . LEU A 1 138 ? 1.963 6.696 -3.417 1.00 98.25 138 LEU A C 1
ATOM 1079 O O . LEU A 1 138 ? 1.163 6.520 -4.332 1.00 98.25 138 LEU A O 1
ATOM 1083 N N . MET A 1 139 ? 3.085 7.413 -3.533 1.00 96.88 139 MET A N 1
ATOM 1084 C CA . MET A 1 139 ? 3.510 8.083 -4.765 1.00 96.88 139 MET A CA 1
ATOM 1085 C C . MET A 1 139 ? 3.843 7.079 -5.874 1.00 96.88 139 MET A C 1
ATOM 1087 O O . MET A 1 139 ? 3.382 7.221 -7.004 1.00 96.88 139 MET A O 1
ATOM 1091 N N . LEU A 1 140 ? 4.611 6.035 -5.556 1.00 96.38 140 LEU A N 1
ATOM 1092 C CA . LEU A 1 140 ? 5.000 5.003 -6.520 1.00 96.38 140 LEU A CA 1
ATOM 1093 C C . LEU A 1 140 ? 3.780 4.248 -7.058 1.00 96.38 140 LEU A C 1
ATOM 1095 O O . LEU A 1 140 ? 3.700 3.959 -8.247 1.00 96.38 140 LEU A O 1
ATOM 1099 N N . THR A 1 141 ? 2.806 3.953 -6.198 1.00 97.19 141 THR A N 1
ATOM 1100 C CA . THR A 1 141 ? 1.603 3.187 -6.560 1.00 97.19 141 THR A CA 1
ATOM 1101 C C . THR A 1 141 ? 0.499 4.012 -7.225 1.00 97.19 141 THR A C 1
ATOM 1103 O O . THR A 1 141 ? -0.569 3.472 -7.510 1.00 97.19 141 THR A O 1
ATOM 1106 N N . GLU A 1 142 ? 0.739 5.292 -7.525 1.00 93.19 142 GLU A N 1
ATOM 1107 C CA . GLU A 1 142 ? -0.091 6.030 -8.489 1.00 93.19 142 GLU A CA 1
ATOM 1108 C C . GLU A 1 142 ? 0.075 5.477 -9.916 1.00 93.19 142 GLU A C 1
ATOM 1110 O O . GLU A 1 142 ? -0.828 5.602 -10.745 1.00 93.19 142 GLU A O 1
ATOM 1115 N N . ASP A 1 143 ? 1.209 4.828 -10.199 1.00 93.00 143 ASP A N 1
ATOM 1116 C CA . ASP A 1 143 ? 1.436 4.077 -11.429 1.00 93.00 143 ASP A CA 1
ATOM 1117 C C . ASP A 1 143 ? 0.826 2.667 -11.328 1.00 93.00 143 ASP A C 1
ATOM 1119 O O . ASP A 1 143 ? 1.079 1.917 -10.382 1.00 93.00 143 ASP A O 1
ATOM 1123 N N . LEU A 1 144 ? 0.020 2.289 -12.325 1.00 93.25 144 LEU A N 1
ATOM 1124 C CA . LEU A 1 144 ? -0.713 1.020 -12.334 1.00 93.25 144 LEU A CA 1
ATOM 1125 C C . LEU A 1 144 ? 0.212 -0.207 -12.405 1.00 93.25 144 LEU A C 1
ATOM 1127 O O . LEU A 1 144 ? -0.098 -1.239 -11.804 1.00 93.25 144 LEU A O 1
ATOM 1131 N N . ASP A 1 145 ? 1.336 -0.118 -13.123 1.00 94.75 145 ASP A N 1
ATOM 1132 C CA . ASP A 1 145 ? 2.295 -1.223 -13.211 1.00 94.75 145 ASP A CA 1
ATOM 1133 C C . ASP A 1 145 ? 2.964 -1.430 -11.841 1.00 94.75 145 ASP A C 1
ATOM 1135 O O . ASP A 1 145 ? 3.016 -2.559 -11.344 1.00 94.75 145 ASP A O 1
ATOM 1139 N N . LEU A 1 146 ? 3.368 -0.343 -11.174 1.00 96.50 146 LEU A N 1
ATOM 1140 C CA . LEU A 1 146 ? 3.932 -0.387 -9.820 1.00 96.50 146 LEU A CA 1
ATOM 1141 C C . LEU A 1 146 ? 2.907 -0.811 -8.761 1.00 96.50 146 LEU A C 1
ATOM 1143 O O . LEU A 1 146 ? 3.253 -1.556 -7.846 1.00 96.50 146 LEU A O 1
ATOM 1147 N N . ALA A 1 147 ? 1.637 -0.426 -8.892 1.00 96.94 147 ALA A N 1
ATOM 1148 C CA . ALA A 1 147 ? 0.561 -0.919 -8.032 1.00 96.94 147 ALA A CA 1
ATOM 1149 C C . ALA A 1 147 ? 0.371 -2.441 -8.154 1.00 96.94 147 ALA A C 1
ATOM 1151 O O . ALA A 1 147 ? 0.133 -3.125 -7.158 1.00 96.94 147 ALA A O 1
ATOM 1152 N N . ASN A 1 148 ? 0.512 -3.002 -9.357 1.00 96.44 148 ASN A N 1
ATOM 1153 C CA . ASN A 1 148 ? 0.486 -4.453 -9.547 1.00 96.44 148 ASN A CA 1
ATOM 1154 C C . ASN A 1 148 ? 1.747 -5.121 -8.993 1.00 96.44 148 ASN A C 1
ATOM 1156 O O . ASN A 1 148 ? 1.666 -6.174 -8.351 1.00 96.44 148 ASN A O 1
ATOM 1160 N N . ASP A 1 149 ? 2.911 -4.509 -9.198 1.00 97.06 149 ASP A N 1
ATOM 1161 C CA . ASP A 1 149 ? 4.169 -5.009 -8.653 1.00 97.06 149 ASP A CA 1
ATOM 1162 C C . ASP A 1 149 ? 4.193 -4.962 -7.122 1.00 97.06 149 ASP A C 1
ATOM 1164 O O . ASP A 1 149 ? 4.700 -5.900 -6.510 1.00 97.06 149 ASP A O 1
ATOM 1168 N N . PHE A 1 150 ? 3.542 -3.984 -6.485 1.00 98.31 150 PHE A N 1
ATOM 1169 C CA . PHE A 1 150 ? 3.353 -3.931 -5.032 1.00 98.31 150 PHE A CA 1
ATOM 1170 C C . PHE A 1 150 ? 2.755 -5.237 -4.485 1.00 98.31 150 PHE A C 1
ATOM 1172 O O . PHE A 1 150 ? 3.265 -5.801 -3.514 1.00 98.31 150 PHE A O 1
ATOM 1179 N N . PHE A 1 151 ? 1.723 -5.784 -5.138 1.00 96.69 151 PHE A N 1
ATOM 1180 C CA . PHE A 1 151 ? 1.145 -7.071 -4.742 1.00 96.69 151 PHE A CA 1
ATOM 1181 C C . PHE A 1 151 ? 2.071 -8.257 -5.036 1.00 96.69 151 PHE A C 1
ATOM 1183 O O . PHE A 1 151 ? 2.177 -9.161 -4.205 1.00 96.69 151 PHE A O 1
ATOM 1190 N N . LYS A 1 152 ? 2.775 -8.260 -6.176 1.00 96.00 152 LYS A N 1
ATOM 1191 C CA . LYS A 1 152 ? 3.752 -9.318 -6.520 1.00 96.00 152 LYS A CA 1
ATOM 1192 C C . LYS A 1 152 ? 4.943 -9.345 -5.559 1.00 96.00 152 LYS A C 1
ATOM 1194 O O . LYS A 1 152 ? 5.511 -10.405 -5.307 1.00 96.00 152 LYS A O 1
ATOM 1199 N N . LEU A 1 153 ? 5.302 -8.188 -5.012 1.00 96.69 153 LEU A N 1
ATOM 1200 C CA . LEU A 1 153 ? 6.346 -8.001 -4.010 1.00 96.69 153 LEU A CA 1
ATOM 1201 C C . LEU A 1 153 ? 5.856 -8.268 -2.578 1.00 96.69 153 LEU A C 1
ATOM 1203 O O . LEU A 1 153 ? 6.593 -8.006 -1.638 1.00 96.69 153 LEU A O 1
ATOM 1207 N N . HIS A 1 154 ? 4.660 -8.844 -2.405 1.00 94.50 154 HIS A N 1
ATOM 1208 C CA . HIS A 1 154 ? 4.035 -9.164 -1.114 1.00 94.50 154 HIS A CA 1
ATOM 1209 C C . HIS A 1 154 ? 3.623 -7.950 -0.262 1.00 94.50 154 HIS A C 1
ATOM 1211 O O . HIS A 1 154 ? 3.172 -8.134 0.870 1.00 94.50 154 HIS A O 1
ATOM 1217 N N . GLY A 1 155 ? 3.642 -6.733 -0.815 1.00 96.94 155 GLY A N 1
ATOM 1218 C CA . GLY A 1 155 ? 3.208 -5.516 -0.120 1.00 96.94 155 GLY A CA 1
ATOM 1219 C C . GLY A 1 155 ? 1.751 -5.566 0.355 1.00 96.94 155 GLY A C 1
ATOM 1220 O O . GLY A 1 155 ? 1.403 -4.968 1.372 1.00 96.94 155 GLY A O 1
ATOM 1221 N N . GLY A 1 156 ? 0.901 -6.361 -0.307 1.00 96.12 156 GLY A N 1
ATOM 1222 C CA . GLY A 1 156 ? -0.481 -6.596 0.121 1.00 96.12 156 GLY A CA 1
ATOM 1223 C C . GLY A 1 156 ? -0.602 -7.142 1.551 1.00 96.12 156 GLY A C 1
ATOM 1224 O O . GLY A 1 156 ? -1.508 -6.740 2.276 1.00 96.12 156 GLY A O 1
ATOM 1225 N N . ASN A 1 157 ? 0.332 -7.991 1.996 1.00 94.94 157 ASN A N 1
ATOM 1226 C CA . ASN A 1 157 ? 0.317 -8.531 3.360 1.00 94.94 157 ASN A CA 1
ATOM 1227 C C . ASN A 1 157 ? 0.519 -7.418 4.395 1.00 94.94 157 ASN A C 1
ATOM 1229 O O . ASN A 1 157 ? -0.254 -7.317 5.349 1.00 94.94 157 ASN A O 1
ATOM 1233 N N . ILE A 1 158 ? 1.508 -6.551 4.155 1.00 96.25 158 ILE A N 1
ATOM 1234 C CA . ILE A 1 158 ? 1.796 -5.387 5.002 1.00 96.25 158 ILE A CA 1
ATOM 1235 C C . ILE A 1 158 ? 0.607 -4.430 5.006 1.00 96.25 158 ILE A C 1
ATOM 1237 O O . ILE A 1 158 ? 0.190 -3.965 6.062 1.00 96.25 158 ILE A O 1
ATOM 1241 N N . LEU A 1 159 ? 0.021 -4.157 3.837 1.00 97.62 159 LEU A N 1
ATOM 1242 C CA . LEU A 1 159 ? -1.141 -3.279 3.715 1.00 97.62 159 LEU A CA 1
ATOM 1243 C C . LEU A 1 159 ? -2.321 -3.779 4.557 1.00 97.62 159 LEU A C 1
ATOM 1245 O O . LEU A 1 159 ? -2.942 -3.003 5.286 1.00 97.62 159 LEU A O 1
ATOM 1249 N N . PHE A 1 160 ? -2.628 -5.074 4.495 1.00 95.81 160 PHE A N 1
ATOM 1250 C CA . PHE A 1 160 ? -3.708 -5.642 5.300 1.00 95.81 160 PHE A CA 1
ATOM 1251 C C . PHE A 1 160 ? -3.372 -5.633 6.793 1.00 95.81 160 PHE A C 1
ATOM 1253 O O . PHE A 1 160 ? -4.245 -5.343 7.611 1.00 95.81 160 PHE A O 1
ATOM 1260 N N . GLU A 1 161 ? -2.115 -5.866 7.170 1.00 95.44 161 GLU A N 1
ATOM 1261 C CA . GLU A 1 161 ? -1.675 -5.726 8.557 1.00 95.44 161 GLU A CA 1
ATOM 1262 C C . GLU A 1 161 ? -1.831 -4.287 9.063 1.00 95.44 161 GLU A C 1
ATOM 1264 O O . GLU A 1 161 ? -2.408 -4.071 10.130 1.00 95.44 161 GLU A O 1
ATOM 1269 N N . LEU A 1 162 ? -1.422 -3.293 8.275 1.00 96.12 162 LEU A N 1
ATOM 1270 C CA . LEU A 1 162 ? -1.597 -1.875 8.581 1.00 96.12 162 LEU A CA 1
ATOM 1271 C C . LEU A 1 162 ? -3.082 -1.512 8.780 1.00 96.12 162 LEU A C 1
ATOM 1273 O O . LEU A 1 162 ? -3.464 -0.880 9.773 1.00 96.12 162 LEU A O 1
ATOM 1277 N N . ILE A 1 163 ? -3.950 -1.989 7.886 1.00 96.25 163 ILE A N 1
ATOM 1278 C CA . ILE A 1 163 ? -5.400 -1.760 7.940 1.00 96.25 163 ILE A CA 1
ATOM 1279 C C . ILE A 1 163 ? -6.049 -2.413 9.159 1.00 96.25 163 ILE A C 1
ATOM 1281 O O . ILE A 1 163 ? -6.885 -1.784 9.808 1.00 96.25 163 ILE A O 1
ATOM 1285 N N . LEU A 1 164 ? -5.667 -3.638 9.516 1.00 94.12 164 LEU A N 1
ATOM 1286 C CA . LEU A 1 164 ? -6.339 -4.394 10.578 1.00 94.12 164 LEU A CA 1
ATOM 1287 C C . LEU A 1 164 ? -5.731 -4.137 11.961 1.00 94.12 164 LEU A C 1
ATOM 1289 O O . LEU A 1 164 ? -6.453 -4.000 12.944 1.00 94.12 164 LEU A O 1
ATOM 1293 N N . LYS A 1 165 ? -4.403 -4.041 12.043 1.00 93.94 165 LYS A N 1
ATOM 1294 C CA . LYS A 1 165 ? -3.631 -4.025 13.299 1.00 93.94 165 LYS A CA 1
ATOM 1295 C C . LYS A 1 165 ? -2.631 -2.874 13.403 1.00 93.94 165 LYS A C 1
ATOM 1297 O O . LYS A 1 165 ? -2.089 -2.655 14.480 1.00 93.94 165 LYS A O 1
ATOM 1302 N N . GLY A 1 166 ? -2.399 -2.146 12.311 1.00 93.44 166 GLY A N 1
ATOM 1303 C CA . GLY A 1 166 ? -1.445 -1.044 12.272 1.00 93.44 166 GLY A CA 1
ATOM 1304 C C . GLY A 1 166 ? -1.779 0.100 13.232 1.00 93.44 166 GLY A C 1
ATOM 1305 O O . GLY A 1 166 ? -2.933 0.249 13.657 1.00 93.44 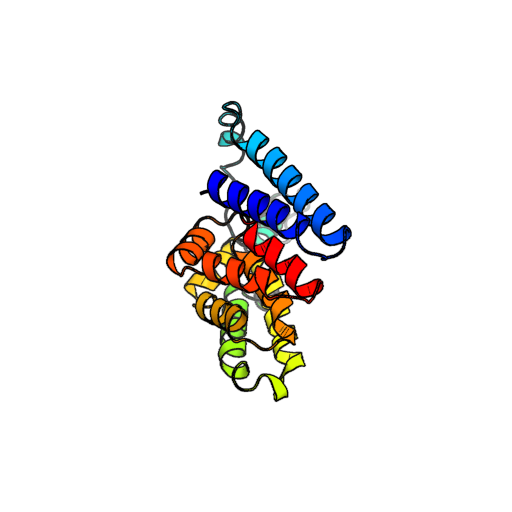166 GLY A O 1
ATOM 1306 N N . PRO A 1 167 ? -0.770 0.924 13.554 1.00 95.25 167 PRO A N 1
ATOM 1307 C CA . PRO A 1 167 ? -0.915 2.028 14.482 1.00 95.25 167 PRO A CA 1
ATOM 1308 C C . PRO A 1 167 ? -1.843 3.103 13.918 1.00 95.25 167 PRO A C 1
ATOM 1310 O O . PRO A 1 167 ? -1.941 3.331 12.711 1.00 95.25 167 PRO A O 1
ATOM 1313 N N . GLU A 1 168 ? -2.503 3.810 14.826 1.00 95.00 168 GLU A N 1
ATOM 1314 C CA . GLU A 1 168 ? -3.557 4.762 14.490 1.00 95.00 168 GLU A CA 1
ATOM 1315 C C . GLU A 1 168 ? -3.090 5.897 13.561 1.00 95.00 168 GLU A C 1
ATOM 1317 O O . GLU A 1 168 ? -3.848 6.352 12.707 1.00 95.00 168 GLU A O 1
ATOM 1322 N N . PHE A 1 169 ? -1.836 6.341 13.689 1.00 95.56 169 PHE A N 1
ATOM 1323 C CA . PHE A 1 169 ? -1.291 7.425 12.867 1.00 95.56 169 PHE A CA 1
ATOM 1324 C C . PHE A 1 169 ? -1.084 7.037 11.392 1.00 95.56 169 PHE A C 1
ATOM 1326 O O . PHE A 1 169 ? -1.036 7.930 10.553 1.00 95.56 169 PHE A O 1
ATOM 1333 N N . LEU A 1 170 ? -1.041 5.739 11.059 1.00 97.06 170 LEU A N 1
ATOM 1334 C CA . LEU A 1 170 ? -0.903 5.248 9.679 1.00 97.06 170 LEU A CA 1
ATOM 1335 C C . LEU A 1 170 ? -2.237 4.848 9.038 1.00 97.06 170 LEU A C 1
ATOM 1337 O O . LEU A 1 170 ? -2.277 4.596 7.833 1.00 97.06 170 LEU A O 1
ATOM 1341 N N . LYS A 1 171 ? -3.345 4.783 9.792 1.00 96.38 171 LYS A N 1
ATOM 1342 C CA . LYS A 1 171 ? -4.633 4.265 9.285 1.00 96.38 171 LYS A CA 1
ATOM 1343 C C . LYS A 1 171 ? -5.114 4.992 8.036 1.00 96.38 171 LYS A C 1
ATOM 1345 O O . LYS A 1 171 ? -5.424 4.351 7.036 1.00 96.38 171 LYS A O 1
ATOM 1350 N N . SER A 1 172 ? -5.120 6.324 8.070 1.00 97.38 172 SER A N 1
ATOM 1351 C CA . SER A 1 172 ? -5.545 7.149 6.934 1.00 97.38 172 SER A CA 1
ATOM 1352 C C . SER A 1 172 ? -4.727 6.857 5.669 1.00 97.38 172 SER A C 1
ATOM 1354 O O . SER A 1 172 ? -5.314 6.629 4.613 1.00 97.38 172 SER A O 1
ATOM 1356 N N . GLN A 1 173 ? -3.393 6.825 5.768 1.00 98.06 173 GLN A N 1
ATOM 1357 C CA . GLN A 1 173 ? -2.509 6.511 4.636 1.00 98.06 173 GLN A CA 1
ATOM 1358 C C . GLN A 1 173 ? -2.688 5.064 4.161 1.00 98.06 173 GLN A C 1
ATOM 1360 O O . GLN A 1 173 ? -2.647 4.801 2.968 1.00 98.06 173 GLN A O 1
ATOM 1365 N N . SER A 1 174 ? -2.964 4.130 5.071 1.00 98.12 174 SER A N 1
ATOM 1366 C CA . SER A 1 174 ? -3.187 2.720 4.730 1.00 98.12 174 SER A CA 1
ATOM 1367 C C . SER A 1 174 ? -4.463 2.533 3.906 1.00 98.12 174 SER A C 1
ATOM 1369 O O . SER A 1 174 ? -4.455 1.841 2.891 1.00 98.12 174 SER A O 1
ATOM 1371 N N . TYR A 1 175 ? -5.562 3.192 4.288 1.00 98.00 175 TYR A N 1
ATOM 1372 C CA . TYR A 1 175 ? -6.781 3.184 3.474 1.00 98.00 175 TYR A CA 1
ATOM 1373 C C . TYR A 1 175 ? -6.566 3.884 2.130 1.00 98.00 175 TYR A C 1
ATOM 1375 O O . TYR A 1 175 ? -7.051 3.403 1.109 1.00 98.00 175 TYR A O 1
ATOM 1383 N N . GLN A 1 176 ? -5.810 4.984 2.111 1.00 97.69 176 GLN A N 1
ATOM 1384 C CA . GLN A 1 176 ? -5.459 5.667 0.869 1.00 97.69 176 GLN A CA 1
ATOM 1385 C C . GLN A 1 176 ? -4.626 4.768 -0.050 1.00 97.69 176 GLN A C 1
ATOM 1387 O O . GLN A 1 176 ? -4.903 4.711 -1.241 1.00 97.69 176 GLN A O 1
ATOM 1392 N N . LEU A 1 177 ? -3.668 4.014 0.493 1.00 98.25 177 LEU A N 1
ATOM 1393 C CA . LEU A 1 177 ? -2.846 3.095 -0.286 1.00 98.25 177 LEU A CA 1
ATOM 1394 C C . LEU A 1 177 ? -3.703 1.988 -0.886 1.00 98.25 177 LEU A C 1
ATOM 1396 O O . LEU A 1 177 ? -3.598 1.717 -2.078 1.00 98.25 177 LEU A O 1
ATOM 1400 N N . LEU A 1 178 ? -4.617 1.413 -0.098 1.00 97.75 178 LEU A N 1
ATOM 1401 C CA . LEU A 1 178 ? -5.583 0.455 -0.624 1.00 97.75 178 LEU A CA 1
ATOM 1402 C C . LEU A 1 178 ? -6.417 1.057 -1.759 1.00 97.75 178 LEU A C 1
ATOM 1404 O O . LEU A 1 178 ? -6.635 0.397 -2.773 1.00 97.75 178 LEU A O 1
ATOM 1408 N N . ALA A 1 179 ? -6.866 2.303 -1.615 1.00 95.12 179 ALA A N 1
ATOM 1409 C CA . ALA A 1 179 ? -7.593 2.987 -2.671 1.00 95.12 179 ALA A CA 1
ATOM 1410 C C . ALA A 1 179 ? -6.740 3.211 -3.927 1.00 95.12 179 ALA A C 1
ATOM 1412 O O . ALA A 1 179 ? -7.241 2.980 -5.024 1.00 95.12 179 ALA A O 1
ATOM 1413 N N . ASN A 1 180 ? -5.484 3.643 -3.789 1.00 94.38 180 ASN A N 1
ATOM 1414 C CA . ASN A 1 180 ? -4.568 3.855 -4.913 1.00 94.38 180 ASN A CA 1
ATOM 1415 C C . ASN A 1 180 ? -4.366 2.553 -5.686 1.00 94.38 180 ASN A C 1
ATOM 1417 O O . ASN A 1 180 ? -4.626 2.499 -6.884 1.00 94.38 180 ASN A O 1
ATOM 1421 N N . VAL A 1 181 ? -4.010 1.473 -4.986 1.00 96.50 181 VAL A N 1
ATOM 1422 C CA . VAL A 1 181 ? -3.675 0.213 -5.657 1.00 96.50 181 VAL A CA 1
ATOM 1423 C C . VAL A 1 181 ? -4.888 -0.502 -6.252 1.00 96.50 181 VAL A C 1
ATOM 1425 O O . VAL A 1 181 ? -4.705 -1.355 -7.112 1.00 96.50 181 VAL A O 1
ATOM 1428 N N . THR A 1 182 ? -6.117 -0.189 -5.821 1.00 94.88 182 THR A N 1
ATOM 1429 C CA . THR A 1 182 ? -7.347 -0.847 -6.311 1.00 94.88 182 THR A CA 1
ATOM 1430 C C . THR A 1 182 ? -8.148 -0.030 -7.325 1.00 94.88 182 THR A C 1
ATOM 1432 O O . THR A 1 182 ? -8.991 -0.602 -8.021 1.00 94.88 182 THR A O 1
ATOM 1435 N N . GLN A 1 183 ? -7.926 1.281 -7.442 1.00 87.25 183 GLN A N 1
ATOM 1436 C CA . GLN A 1 183 ? -8.650 2.125 -8.395 1.00 87.25 183 GLN A CA 1
ATOM 1437 C C . GLN A 1 183 ? -8.273 1.789 -9.837 1.00 87.25 183 GLN A C 1
ATOM 1439 O O . GLN A 1 183 ? -7.103 1.843 -10.204 1.00 87.25 183 GLN A O 1
ATOM 1444 N N . ASN A 1 184 ? -9.272 1.469 -10.669 1.00 88.69 184 ASN A N 1
ATOM 1445 C CA . ASN A 1 184 ? -9.066 1.052 -12.058 1.00 88.69 184 ASN A CA 1
ATOM 1446 C C . ASN A 1 184 ? -8.098 -0.141 -12.190 1.00 88.69 184 ASN A C 1
ATOM 1448 O O . ASN A 1 184 ? -7.475 -0.320 -13.237 1.00 88.69 184 ASN A O 1
ATOM 1452 N N . ASN A 1 185 ? -7.978 -0.963 -11.139 1.00 91.69 185 ASN A N 1
ATOM 1453 C CA . ASN A 1 185 ? -7.059 -2.093 -11.080 1.00 91.69 185 ASN A CA 1
ATOM 1454 C C . ASN A 1 185 ? -7.797 -3.410 -10.758 1.00 91.69 185 ASN A C 1
ATOM 1456 O O . ASN A 1 185 ? -7.899 -3.810 -9.591 1.00 91.69 185 ASN A O 1
ATOM 1460 N N . PRO A 1 186 ? -8.287 -4.130 -11.787 1.00 91.50 186 PRO A N 1
ATOM 1461 C CA . PRO A 1 186 ? -9.003 -5.391 -11.603 1.00 91.50 186 PRO A CA 1
ATOM 1462 C C . PRO A 1 186 ? -8.170 -6.498 -10.938 1.00 91.50 186 PRO A C 1
ATOM 1464 O O . PRO A 1 186 ? -8.733 -7.369 -10.268 1.00 91.50 186 PRO A O 1
ATOM 1467 N N . GLU A 1 187 ? -6.842 -6.494 -11.106 1.00 91.88 187 GLU A N 1
ATOM 1468 C CA . GLU A 1 187 ? -5.965 -7.501 -10.498 1.00 91.88 187 GLU A CA 1
ATOM 1469 C C . GLU A 1 187 ? -5.915 -7.327 -8.978 1.00 91.88 187 GLU A C 1
ATOM 1471 O O . GLU A 1 187 ? -6.204 -8.269 -8.233 1.00 91.88 187 GLU A O 1
ATOM 1476 N N . ALA A 1 188 ? -5.656 -6.104 -8.515 1.00 93.62 188 ALA A N 1
ATOM 1477 C CA . ALA A 1 188 ? -5.670 -5.760 -7.097 1.00 93.62 188 ALA A CA 1
ATOM 1478 C C . ALA A 1 188 ? -7.041 -5.998 -6.448 1.00 93.62 188 ALA A C 1
ATOM 1480 O O . ALA A 1 188 ? -7.128 -6.556 -5.350 1.00 93.62 188 ALA A O 1
ATOM 1481 N N . GLN A 1 189 ? -8.130 -5.636 -7.132 1.00 92.12 189 GLN A N 1
ATOM 1482 C CA . GLN A 1 189 ? -9.492 -5.873 -6.643 1.00 92.12 189 GLN A CA 1
ATOM 1483 C C . GLN A 1 189 ? -9.769 -7.361 -6.426 1.00 92.12 189 GLN A C 1
ATOM 1485 O O . GLN A 1 189 ? -10.334 -7.749 -5.401 1.00 92.12 189 GLN A O 1
ATOM 1490 N N . LYS A 1 190 ? -9.337 -8.218 -7.360 1.00 92.06 190 LYS A N 1
ATOM 1491 C CA . LYS A 1 190 ? -9.486 -9.670 -7.229 1.00 92.06 190 LYS A CA 1
ATOM 1492 C C . LYS A 1 190 ? -8.743 -10.198 -6.002 1.00 92.06 190 LYS A C 1
ATOM 1494 O O . LYS A 1 190 ? -9.311 -11.006 -5.268 1.00 92.06 190 LYS A O 1
ATOM 1499 N N . ILE A 1 191 ? -7.521 -9.723 -5.757 1.00 92.44 191 ILE A N 1
ATOM 1500 C CA . ILE A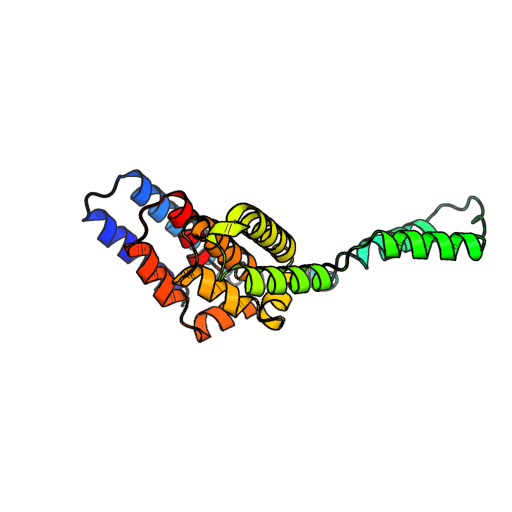 1 191 ? -6.739 -10.083 -4.565 1.00 92.44 191 ILE A CA 1
ATOM 1501 C C . ILE A 1 191 ? -7.487 -9.657 -3.295 1.00 92.44 191 ILE A C 1
ATOM 1503 O O . ILE A 1 191 ? -7.669 -10.466 -2.387 1.00 92.44 191 ILE A O 1
ATOM 1507 N N . CYS A 1 192 ? -7.997 -8.425 -3.251 1.00 90.38 192 CYS A N 1
ATOM 1508 C CA . CYS A 1 192 ? -8.746 -7.900 -2.108 1.00 90.38 192 CYS A CA 1
ATOM 1509 C C . CYS A 1 192 ? -10.001 -8.733 -1.793 1.00 90.38 192 CYS A C 1
ATOM 1511 O O . CYS A 1 192 ? -10.263 -9.052 -0.631 1.00 90.38 192 CYS A O 1
ATOM 1513 N N . VAL A 1 193 ? -10.753 -9.142 -2.820 1.00 89.25 193 VAL A N 1
ATOM 1514 C CA . VAL A 1 193 ? -11.924 -10.021 -2.660 1.00 89.25 193 VAL A CA 1
ATOM 1515 C C . VAL A 1 193 ? -11.515 -11.395 -2.126 1.00 89.25 193 VAL A C 1
ATOM 1517 O O . VAL A 1 193 ? -12.146 -11.902 -1.203 1.00 89.25 193 VAL A O 1
ATOM 1520 N N . GLN A 1 194 ? -10.444 -11.988 -2.657 1.00 90.38 194 GLN A N 1
ATOM 1521 C CA . GLN A 1 194 ? -9.950 -13.296 -2.207 1.00 90.38 194 GLN A CA 1
ATOM 1522 C C . GLN A 1 194 ? -9.487 -13.290 -0.745 1.00 90.38 194 GLN A C 1
ATOM 1524 O O . GLN A 1 194 ? -9.597 -14.306 -0.065 1.00 90.38 194 GLN A O 1
ATOM 1529 N N . GLN A 1 195 ? -9.003 -12.146 -0.264 1.00 87.88 195 GLN A N 1
ATOM 1530 C CA . GLN A 1 195 ? -8.540 -11.952 1.110 1.00 87.88 195 GLN A CA 1
ATOM 1531 C C . GLN A 1 195 ? -9.652 -11.469 2.057 1.00 87.88 195 GLN A C 1
ATOM 1533 O O . GLN A 1 195 ? -9.382 -11.176 3.216 1.00 87.88 195 GLN A O 1
ATOM 1538 N N . ASN A 1 196 ? -10.906 -11.381 1.588 1.00 88.25 196 ASN A N 1
ATOM 1539 C CA . ASN A 1 196 ? -12.066 -10.893 2.347 1.00 88.25 196 ASN A CA 1
ATOM 1540 C C . ASN A 1 196 ? -11.903 -9.488 2.957 1.00 88.25 196 ASN A C 1
ATOM 1542 O O . ASN A 1 196 ? -12.672 -9.110 3.843 1.00 88.25 196 ASN A O 1
ATOM 1546 N N . ILE A 1 197 ? -10.966 -8.673 2.456 1.00 90.50 197 ILE A N 1
ATOM 1547 C CA . ILE A 1 197 ? -10.664 -7.373 3.069 1.00 90.50 197 ILE A CA 1
ATOM 1548 C C . ILE A 1 197 ? -11.872 -6.429 3.020 1.00 90.50 197 ILE A C 1
ATOM 1550 O O . ILE A 1 197 ? -12.082 -5.639 3.930 1.00 90.50 197 ILE A O 1
ATOM 1554 N N . MET A 1 198 ? -12.731 -6.554 2.004 1.00 86.50 198 MET A N 1
ATOM 1555 C CA . MET A 1 198 ? -13.924 -5.713 1.859 1.00 86.50 198 MET A CA 1
ATOM 1556 C C . MET A 1 198 ? -14.903 -5.861 3.031 1.00 86.50 198 MET A C 1
ATOM 1558 O O . MET A 1 198 ? -15.478 -4.869 3.474 1.00 86.50 198 MET A O 1
ATOM 1562 N N . LEU A 1 199 ? -15.082 -7.078 3.554 1.00 87.62 199 LEU A N 1
ATOM 1563 C CA . LEU A 1 199 ? -15.958 -7.319 4.706 1.00 87.62 199 LEU A CA 1
ATOM 1564 C C . LEU A 1 199 ? -15.374 -6.701 5.982 1.00 87.62 199 LEU A C 1
ATOM 1566 O O . LEU A 1 199 ? -16.105 -6.103 6.777 1.00 87.62 199 LEU A O 1
ATOM 1570 N N . GLU A 1 200 ? -14.054 -6.782 6.142 1.00 92.19 200 GLU A N 1
ATOM 1571 C CA . GLU A 1 200 ? -13.343 -6.138 7.246 1.00 92.19 200 GLU A CA 1
ATOM 1572 C C . GLU A 1 200 ? -13.471 -4.611 7.173 1.00 92.19 200 GLU A C 1
ATOM 1574 O O . GLU A 1 200 ? -13.812 -3.974 8.165 1.00 92.19 200 GLU A O 1
ATOM 1579 N N . LEU A 1 201 ? -13.310 -4.008 5.990 1.00 91.31 201 LEU A N 1
ATOM 1580 C CA . LEU A 1 201 ? -13.447 -2.558 5.803 1.00 91.31 201 LEU A CA 1
ATOM 1581 C C . LEU A 1 201 ? -14.860 -2.057 6.114 1.00 91.31 201 LEU A C 1
ATOM 1583 O O . LEU A 1 201 ? -15.007 -1.001 6.726 1.00 91.31 201 LEU A O 1
ATOM 1587 N N . VAL A 1 202 ? -15.901 -2.811 5.745 1.00 90.06 202 VAL A N 1
ATOM 1588 C CA . VAL A 1 202 ? -17.287 -2.482 6.122 1.00 90.06 202 VAL A CA 1
ATOM 1589 C C . VAL A 1 202 ? -17.469 -2.557 7.638 1.00 90.06 202 VAL A C 1
ATOM 1591 O O . VAL A 1 202 ? -18.120 -1.692 8.219 1.00 90.06 202 VAL A O 1
ATOM 1594 N N . THR A 1 203 ? -16.861 -3.542 8.297 1.00 91.88 203 THR A N 1
ATOM 1595 C CA . THR A 1 203 ? -16.897 -3.652 9.761 1.00 91.88 203 THR A CA 1
ATOM 1596 C C . THR A 1 203 ? -16.196 -2.458 10.409 1.00 91.88 203 THR A C 1
ATOM 1598 O O . THR A 1 203 ? -16.782 -1.783 11.258 1.00 91.88 203 THR A O 1
ATOM 1601 N N . ILE A 1 204 ? -14.988 -2.126 9.947 1.00 93.81 204 ILE A N 1
ATOM 1602 C CA . ILE A 1 204 ? -14.209 -0.967 10.395 1.00 93.81 204 ILE A CA 1
ATOM 1603 C C . ILE A 1 204 ? -14.994 0.334 10.191 1.00 93.81 204 ILE A C 1
ATOM 1605 O O . ILE A 1 204 ? -15.009 1.175 11.088 1.00 93.81 204 ILE A O 1
ATOM 1609 N N . LEU A 1 205 ? -15.707 0.489 9.070 1.00 91.38 205 LEU A N 1
ATOM 1610 C CA . LEU A 1 205 ? -16.505 1.683 8.768 1.00 91.38 205 LEU A CA 1
ATOM 1611 C C . LEU A 1 205 ? -17.553 1.980 9.848 1.00 91.38 205 LEU A C 1
ATOM 1613 O O . LEU A 1 205 ? -17.834 3.142 10.125 1.00 91.38 205 LEU A O 1
ATOM 1617 N N . THR A 1 206 ? -18.116 0.947 10.482 1.00 90.94 206 THR A N 1
ATOM 1618 C CA . THR A 1 206 ? -19.098 1.125 11.568 1.00 90.94 206 THR A CA 1
ATOM 1619 C C . THR A 1 206 ? -18.476 1.547 12.900 1.00 90.94 206 THR A C 1
ATOM 1621 O O . THR A 1 206 ? -19.181 2.056 13.773 1.00 90.94 206 THR A O 1
ATOM 1624 N N . LEU A 1 207 ? -17.169 1.338 13.064 1.00 92.31 207 LEU A N 1
ATOM 1625 C CA . LEU A 1 207 ? -16.431 1.585 14.303 1.00 92.31 207 LEU A CA 1
ATOM 1626 C C . LEU A 1 207 ? -15.588 2.864 14.244 1.00 92.31 207 LEU A C 1
ATOM 1628 O O . LEU A 1 207 ? -15.326 3.472 15.286 1.00 92.31 207 LEU A O 1
ATOM 1632 N N . GLU A 1 208 ? -15.163 3.265 13.048 1.00 92.62 208 GLU A N 1
ATOM 1633 C CA . GLU A 1 208 ? -14.294 4.412 12.823 1.00 92.62 208 GLU A CA 1
ATOM 1634 C C . GLU A 1 208 ? -15.012 5.736 13.130 1.00 92.62 208 GLU A C 1
ATOM 1636 O O . GLU A 1 208 ? -16.152 5.979 12.734 1.00 92.62 208 GLU A O 1
ATOM 1641 N N . LYS A 1 209 ? -14.323 6.618 13.859 1.00 91.75 209 LYS A N 1
ATOM 1642 C CA . LYS A 1 209 ? -14.857 7.907 14.328 1.00 91.75 209 LYS A CA 1
ATOM 1643 C C . LYS A 1 209 ? -14.077 9.092 13.783 1.00 91.75 209 LYS A C 1
ATOM 1645 O O . LYS A 1 209 ? -14.586 10.213 13.797 1.00 91.75 209 LYS A O 1
ATOM 1650 N N . LYS A 1 210 ? -12.838 8.880 13.336 1.00 92.06 210 LYS A N 1
ATOM 1651 C CA . LYS A 1 210 ? -12.005 9.954 12.809 1.00 92.06 210 LYS A CA 1
ATOM 1652 C C . LYS A 1 210 ? -12.382 10.246 11.371 1.00 92.06 210 LYS A C 1
ATOM 1654 O O . LYS A 1 210 ? -12.311 9.384 10.501 1.00 92.06 210 LYS A O 1
ATOM 1659 N N . LEU A 1 211 ? -12.723 11.505 11.114 1.00 91.69 211 LEU A N 1
ATOM 1660 C CA . LEU A 1 211 ? -13.146 11.958 9.791 1.00 91.69 211 LEU A CA 1
ATOM 1661 C C . LEU A 1 211 ? -12.065 11.743 8.719 1.00 91.69 211 LEU A C 1
ATOM 1663 O O . LEU A 1 211 ? -12.388 11.393 7.586 1.00 91.69 211 LEU A O 1
ATOM 1667 N N . THR A 1 212 ? -10.789 11.914 9.079 1.00 92.38 212 THR A N 1
ATOM 1668 C CA . THR A 1 212 ? -9.643 11.669 8.187 1.00 92.38 212 THR A CA 1
ATOM 1669 C C . THR A 1 212 ? -9.605 10.218 7.713 1.00 92.38 212 THR A C 1
ATOM 1671 O O . THR A 1 212 ? -9.516 9.965 6.514 1.00 92.38 212 THR A O 1
ATOM 1674 N N . ASN A 1 213 ? -9.767 9.279 8.645 1.00 95.19 213 ASN A N 1
ATOM 1675 C CA . ASN A 1 213 ? -9.777 7.849 8.368 1.00 95.19 213 ASN A CA 1
ATOM 1676 C C . ASN A 1 213 ? -11.029 7.458 7.573 1.00 95.19 213 ASN A C 1
ATOM 1678 O O . ASN A 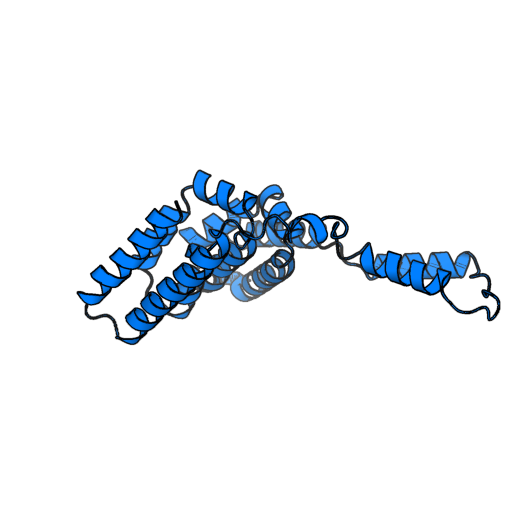1 213 ? -10.908 6.781 6.557 1.00 95.19 213 ASN A O 1
ATOM 1682 N N . LEU A 1 214 ? -12.213 7.944 7.973 1.00 93.75 214 LEU A N 1
ATOM 1683 C CA . LEU A 1 214 ? -13.479 7.688 7.272 1.00 93.75 214 LEU A CA 1
ATOM 1684 C C . LEU A 1 214 ? -13.423 8.107 5.803 1.00 93.75 214 LEU A C 1
ATOM 1686 O O . LEU A 1 214 ? -13.878 7.361 4.940 1.00 93.75 214 LEU A O 1
ATOM 1690 N N . LYS A 1 215 ? -12.855 9.283 5.509 1.00 92.50 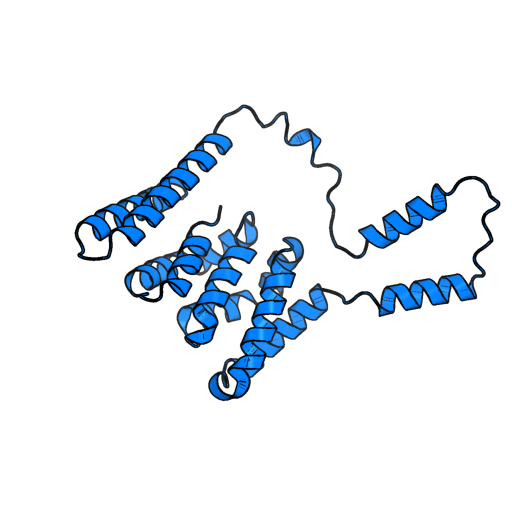215 LYS A N 1
ATOM 1691 C CA . LYS A 1 215 ? -12.713 9.776 4.135 1.00 92.50 215 LYS A CA 1
ATOM 1692 C C . LYS A 1 215 ? -11.944 8.779 3.266 1.00 92.50 215 LYS A C 1
ATOM 1694 O O . LYS A 1 215 ? -12.411 8.436 2.184 1.00 92.50 215 LYS A O 1
ATOM 1699 N N . GLN A 1 216 ? -10.787 8.321 3.739 1.00 95.56 216 GLN A N 1
ATOM 1700 C CA . GLN A 1 216 ? -9.941 7.407 2.969 1.00 95.56 216 GLN A CA 1
ATOM 1701 C C . GLN A 1 216 ? -10.503 5.984 2.934 1.00 95.56 216 GLN A C 1
ATOM 1703 O O . GLN A 1 216 ? -10.417 5.310 1.914 1.00 95.56 216 GLN A O 1
ATOM 1708 N N . LEU A 1 217 ? -11.154 5.543 4.009 1.00 94.12 217 LEU A N 1
ATOM 1709 C CA . LEU A 1 217 ? -11.840 4.257 4.060 1.00 94.12 217 LEU A CA 1
ATOM 1710 C C . LEU A 1 217 ? -12.982 4.177 3.038 1.00 94.12 217 LEU A C 1
ATOM 1712 O O . LEU A 1 217 ? -13.108 3.187 2.321 1.00 94.12 217 LEU A O 1
ATOM 1716 N N . LEU A 1 218 ? -13.794 5.233 2.933 1.00 91.31 218 LEU A N 1
ATOM 1717 C CA . LEU A 1 218 ? -14.845 5.325 1.918 1.00 91.31 218 LEU A CA 1
ATOM 1718 C C . LEU A 1 218 ? -14.264 5.354 0.502 1.00 91.31 218 LEU A C 1
ATOM 1720 O O . LEU A 1 218 ? -14.829 4.725 -0.391 1.00 91.31 218 LEU A O 1
ATOM 1724 N N . LEU A 1 219 ? -13.131 6.034 0.303 1.00 89.06 219 LEU A N 1
ATOM 1725 C CA . LEU A 1 219 ? -12.420 6.019 -0.973 1.00 89.06 219 LEU A CA 1
ATOM 1726 C C . LEU A 1 219 ? -11.972 4.594 -1.335 1.00 89.06 219 LEU A C 1
ATOM 1728 O O . LEU A 1 219 ? -12.240 4.140 -2.445 1.00 89.06 219 LEU A O 1
ATOM 1732 N N . ALA A 1 220 ? -11.384 3.855 -0.394 1.00 91.44 220 ALA A N 1
ATOM 1733 C CA . ALA A 1 220 ? -10.963 2.470 -0.607 1.00 91.44 220 ALA A CA 1
ATOM 1734 C C . ALA A 1 220 ? -12.137 1.537 -0.945 1.00 91.44 220 ALA A C 1
ATOM 1736 O O . ALA A 1 220 ? -12.031 0.701 -1.838 1.00 91.44 220 ALA A O 1
ATOM 1737 N N . LEU A 1 221 ? -13.285 1.716 -0.283 1.00 89.12 221 LEU A N 1
ATOM 1738 C CA . LEU A 1 221 ? -14.510 0.949 -0.550 1.00 89.12 221 LEU A CA 1
ATOM 1739 C C . LEU A 1 221 ? -15.152 1.263 -1.909 1.00 89.12 221 LEU A C 1
ATOM 1741 O O . LEU A 1 221 ? -16.023 0.522 -2.364 1.00 89.12 221 LEU A O 1
ATOM 1745 N N . SER A 1 222 ? -14.761 2.367 -2.540 1.00 85.69 222 SER A N 1
ATOM 1746 C CA . SER A 1 222 ? -15.359 2.851 -3.783 1.00 85.69 222 SER A CA 1
ATOM 1747 C C . SER A 1 222 ? -14.699 2.352 -5.056 1.00 85.69 222 SER A C 1
ATOM 1749 O O . SER A 1 222 ? -15.138 2.734 -6.144 1.00 85.69 222 SER A O 1
ATOM 1751 N N . CYS A 1 223 ? -13.647 1.542 -4.922 1.00 75.69 223 CYS A N 1
ATOM 1752 C CA . CYS A 1 223 ? -12.866 1.072 -6.052 1.00 75.69 223 CYS A CA 1
ATOM 1753 C C . CYS A 1 223 ? -13.759 0.408 -7.118 1.00 75.69 223 CYS A C 1
ATOM 1755 O O . CYS A 1 223 ? -14.686 -0.353 -6.817 1.00 75.69 223 CYS A O 1
ATOM 1757 N N . LYS A 1 224 ? -13.495 0.779 -8.374 1.00 56.44 224 LYS A N 1
ATOM 1758 C CA . LYS A 1 224 ? -14.175 0.317 -9.587 1.00 56.44 224 LYS A CA 1
ATOM 1759 C C . LYS A 1 224 ? -13.176 -0.314 -10.530 1.00 56.44 224 LYS A C 1
ATOM 1761 O O . LYS A 1 224 ? -12.022 0.175 -10.567 1.00 56.44 224 LYS A O 1
#

Foldseek 3Di:
DLVVLLVVLVVVLVVVVVDPDDPVVNVVSVVLSVVLVVVVVVVPDPPCPVPVVVPPPDDDDDDLVVVVVVVVVCLVPPPPPPNPPCDVVNVVVVVVVSVVPDDDLLVLLLVLLVVLVVCQVVCVVCVVVVVVSLVSNLVSLLDQVSLLSCVVSVVVVSLLCCCPPGDPSCLLSSLQSLLSSQAVHPVSVVVCVVVVVLVVLSVVLVVDDDPSNNVSSVSNSSHD

Sequence (224 aa):
MVLEVMLLLLLCSLLFMNGNLGREIILVTYYFSLLVLHSCYIQTGPILHSLTSFTQSEMTNSNSRDLKSMLRFAMENSDNTKPTELDPERAQWLQAALASASVDPTKQLKEDIGILEELLPKADEQAEKLVAVLDDILMLTEDLDLANDFFKLHGGNILFELILKGPEFLKSQSYQLLANVTQNNPEAQKICVQQNIMLELVTILTLEKKLTNLKQLLLALSCK

InterPro domains:
  IPR011989 Armadillo-like helical [G3DSA:1.25.10.10] (101-223)
  IPR013918 Nucleotide exchange factor Fes1 [PF08609] (67-149)
  IPR016024 Armadillo-type fold [SSF48371] (109-222)
  IPR050693 SIL1/FES1/HPBP1 [PTHR19316] (62-223)

Secondary structure (DSSP, 8-state):
-HHHHHHHHHHHHHHHTTTT--HHHHHHHHHHHHHHHHHHHHHSSS--TTTSTTSSSS----TTHHHHHHHHHHHHTS-SS------HHHHHHHHHHHHHH---HHHHHHHHHHHHHHHGGGTTTSHHHHHHHHHHHHHHTTSHHHHHHHHHTTHHHHHHHHHHHS-GGGHHHHHHHHHHHHTT-HHHHHHHHHTTHHHHHHHHHHH---HHHHHHHHHHHT--

Organism: Fasciola gigantica (NCBI:txid46835)

pLDDT: mean 75.52, std 21.78, range [29.95, 98.38]

Radius of gyration: 22.72 Å; chains: 1; bounding box: 65×35×59 Å